Protein AF-I3SVR2-F1 (afdb_monomer_lite)

InterPro domains:
  IPR003473 Quinolinate synthetase A [PF02445] (28-189)
  IPR003473 Quinolinate synthetase A [PTHR30573] (1-198)
  IPR036094 Quinolinate synthetase A superfamily [G3DSA:3.40.50.10800] (33-126)
  IPR036094 Quinolinate synthetase A superfamily [G3DSA:3.40.50.10800] (152-195)
  IPR036094 Quinolinate synthetase A superfamily [SSF142754] (19-189)

Foldseek 3Di:
DLQVVCVVCVVVVNNVDDRDDPDPDDDAFQFQVQLPDVVVVVLLLVQLVDQEEEEEEPNHDPVSQVVSCVSHNYDYDYLLCSLVVLVVVLLPDPPYAYEYDDQQQLLVLSLVVLVVQLVDAQVVVCVLPVSDGSVSSVVRSVRRHYHHRTAGPVQAVCDPVVLVCCVVPPVQAQAEDRSRHHPSSSVSQVVCVVVVRYDYSSDCPVVDDD

Secondary structure (DSSP, 8-state):
-HHHHHHHHHHTT-TTS----S-SS----HHHHHHTSHHHHHHHHHHTTSSEEEEEESSS-HHHHHHHHHHS-EEEE-TTTHHHHHHHHHHHSTT-EEEEES-HHHHHHHHHHHHHHTTS-HHHHHHH-TT--HHHHHHHGGGEEE-SS---HHHHTS-HHHHHHHHHH-TTS-B---TTS-HHHHHHHHHHHHTTSB--TTSGGGS---

Structure (mmCIF, N/CA/C/O backbone):
data_AF-I3SVR2-F1
#
_entry.id   AF-I3SVR2-F1
#
loop_
_atom_site.group_PDB
_atom_site.id
_atom_site.type_symbol
_atom_site.label_atom_id
_atom_site.label_alt_id
_atom_site.label_comp_id
_atom_site.label_asym_id
_atom_site.label_entity_id
_atom_site.label_seq_id
_atom_site.pdbx_PDB_ins_code
_atom_site.Cartn_x
_atom_site.Cartn_y
_atom_site.Cartn_z
_atom_site.occupancy
_atom_site.B_iso_or_equiv
_atom_site.auth_seq_id
_atom_site.auth_comp_id
_atom_site.auth_asym_id
_atom_site.auth_atom_id
_atom_site.pdbx_PDB_model_num
ATOM 1 N N . MET A 1 1 ? 4.375 -3.034 -15.411 1.00 85.50 1 MET A N 1
ATOM 2 C CA . MET A 1 1 ? 2.967 -3.256 -15.836 1.00 85.50 1 MET A CA 1
ATOM 3 C C . MET A 1 1 ? 2.829 -4.292 -16.944 1.00 85.50 1 MET A C 1
ATOM 5 O O . MET A 1 1 ? 2.231 -5.325 -16.677 1.00 85.50 1 MET A O 1
ATOM 9 N N . SER A 1 2 ? 3.386 -4.074 -18.143 1.00 89.06 2 SER A N 1
ATOM 10 C CA . SER A 1 2 ? 3.350 -5.071 -19.236 1.00 89.06 2 SER A CA 1
ATOM 11 C C . SER A 1 2 ? 3.949 -6.421 -18.830 1.00 89.06 2 SER A C 1
ATOM 13 O O . SER A 1 2 ? 3.414 -7.461 -19.188 1.00 89.06 2 SER A O 1
ATOM 15 N N . GLU A 1 3 ? 4.996 -6.405 -18.006 1.00 87.75 3 GLU A N 1
ATOM 16 C CA . GLU A 1 3 ? 5.584 -7.608 -17.404 1.00 87.75 3 GLU A CA 1
ATOM 17 C C . GLU A 1 3 ? 4.593 -8.371 -16.518 1.00 87.75 3 GLU A C 1
ATOM 19 O O . GLU A 1 3 ? 4.438 -9.572 -16.702 1.00 87.75 3 GLU A O 1
ATOM 24 N N . ASN A 1 4 ? 3.853 -7.685 -15.631 1.00 87.50 4 ASN A N 1
ATOM 25 C CA . ASN A 1 4 ? 2.810 -8.329 -14.819 1.00 87.50 4 ASN A CA 1
ATOM 26 C C . ASN A 1 4 ? 1.746 -8.986 -15.721 1.00 87.50 4 ASN A C 1
ATOM 28 O O . ASN A 1 4 ? 1.345 -10.115 -15.468 1.00 87.50 4 ASN A O 1
ATOM 32 N N . VAL A 1 5 ? 1.312 -8.302 -16.789 1.00 91.44 5 VAL A N 1
ATOM 33 C CA . VAL A 1 5 ? 0.334 -8.853 -17.747 1.00 91.44 5 VAL A CA 1
ATOM 34 C C . VAL A 1 5 ? 0.887 -10.100 -18.433 1.00 91.44 5 VAL A C 1
ATOM 36 O O . VAL A 1 5 ? 0.196 -11.113 -18.498 1.00 91.44 5 VAL A O 1
ATOM 39 N N . ARG A 1 6 ? 2.138 -10.043 -18.907 1.00 93.69 6 ARG A N 1
ATOM 40 C CA . ARG A 1 6 ? 2.807 -11.181 -19.544 1.00 93.69 6 ARG A CA 1
ATOM 41 C C . ARG A 1 6 ? 2.874 -12.386 -18.604 1.00 93.69 6 ARG A C 1
ATOM 43 O O . ARG A 1 6 ? 2.431 -13.459 -18.994 1.00 93.69 6 ARG A O 1
ATOM 50 N N . ALA A 1 7 ? 3.319 -12.190 -17.362 1.00 90.50 7 ALA A N 1
ATOM 51 C CA . ALA A 1 7 ? 3.431 -13.262 -16.373 1.00 90.50 7 ALA A CA 1
ATOM 52 C C . ALA A 1 7 ? 2.083 -13.937 -16.059 1.00 90.50 7 ALA A C 1
ATOM 54 O O . ALA A 1 7 ? 2.011 -15.161 -15.992 1.00 90.50 7 ALA A O 1
ATOM 55 N N . ILE A 1 8 ? 1.005 -13.156 -15.916 1.00 91.50 8 ILE A N 1
ATOM 56 C CA . ILE A 1 8 ? -0.340 -13.699 -15.660 1.00 91.50 8 ILE A CA 1
ATOM 57 C C . ILE A 1 8 ? -0.863 -14.495 -16.859 1.00 91.50 8 ILE A C 1
ATOM 59 O O . ILE A 1 8 ? -1.429 -15.573 -16.680 1.00 91.50 8 ILE A O 1
ATOM 63 N N . LEU A 1 9 ? -0.671 -13.992 -18.081 1.00 94.75 9 LEU A N 1
ATOM 64 C CA . LEU A 1 9 ? -1.092 -14.703 -19.289 1.00 94.75 9 LEU A CA 1
ATOM 65 C C . LEU A 1 9 ? -0.315 -16.010 -19.479 1.00 94.75 9 LEU A C 1
ATOM 67 O O . LEU A 1 9 ? -0.924 -17.018 -19.830 1.00 94.75 9 LEU A O 1
ATOM 71 N N . ASP A 1 10 ? 0.989 -16.016 -19.197 1.00 93.75 10 ASP A N 1
ATOM 72 C CA . ASP A 1 10 ? 1.822 -17.223 -19.282 1.00 93.75 10 ASP A CA 1
ATOM 73 C C . ASP A 1 10 ? 1.373 -18.278 -18.268 1.00 93.75 10 ASP A C 1
ATOM 75 O O . ASP A 1 10 ? 1.171 -19.439 -18.626 1.00 93.75 10 ASP A O 1
ATOM 79 N N . GLN A 1 11 ? 1.122 -17.869 -17.019 1.00 92.31 11 GLN A N 1
ATOM 80 C CA . GLN A 1 11 ? 0.591 -18.755 -15.980 1.00 92.31 11 GLN A CA 1
ATOM 81 C C . GLN A 1 11 ? -0.776 -19.344 -16.363 1.00 92.31 11 GLN A C 1
ATOM 83 O O . GLN A 1 11 ? -1.061 -20.501 -16.056 1.00 92.31 11 GLN A O 1
ATOM 88 N N . ALA A 1 12 ? -1.618 -18.562 -17.040 1.00 95.62 12 ALA A N 1
ATOM 89 C CA . ALA A 1 12 ? -2.924 -18.997 -17.526 1.00 95.62 12 ALA A CA 1
ATOM 90 C C . ALA A 1 12 ? -2.859 -19.812 -18.837 1.00 95.62 12 ALA A C 1
ATOM 92 O O . ALA A 1 12 ? -3.895 -20.271 -19.317 1.00 95.62 12 ALA A O 1
ATOM 93 N N . GLY A 1 13 ? -1.667 -20.018 -19.409 1.00 96.75 13 GLY A N 1
ATOM 94 C CA . GLY A 1 13 ? -1.451 -20.807 -20.623 1.00 96.75 13 GLY A CA 1
ATOM 95 C C . GLY A 1 13 ? -1.640 -20.049 -21.942 1.00 96.75 13 GLY A C 1
ATOM 96 O O . GLY A 1 13 ? -1.522 -20.665 -22.997 1.00 96.75 13 GLY A O 1
ATOM 97 N N . PHE A 1 14 ? -1.872 -18.734 -21.906 1.00 96.62 14 PHE A N 1
ATOM 98 C CA . PHE A 1 14 ? -2.095 -17.866 -23.073 1.00 96.62 14 PHE A CA 1
ATOM 99 C C . PHE A 1 14 ? -0.784 -17.271 -23.610 1.00 96.62 14 PHE A C 1
ATOM 101 O O . PHE A 1 14 ? -0.615 -16.050 -23.740 1.00 96.62 14 PHE A O 1
ATOM 108 N N . ASN A 1 15 ? 0.181 -18.141 -23.898 1.00 94.25 15 ASN A N 1
ATOM 109 C CA . ASN A 1 15 ? 1.524 -17.748 -24.336 1.00 94.25 15 ASN A CA 1
ATOM 110 C C . ASN A 1 15 ? 1.517 -17.074 -25.726 1.00 94.25 15 ASN A C 1
ATOM 112 O O . ASN A 1 15 ? 2.407 -16.294 -26.054 1.00 94.25 15 ASN A O 1
ATOM 116 N N . GLU A 1 16 ? 0.499 -17.349 -26.540 1.00 95.75 16 GLU A N 1
ATOM 117 C CA . GLU A 1 16 ? 0.307 -16.833 -27.897 1.00 95.75 16 GLU A CA 1
ATOM 118 C C . GLU A 1 16 ? -0.253 -15.406 -27.958 1.00 95.75 16 GLU A C 1
ATOM 120 O O . GLU A 1 16 ? -0.133 -14.735 -28.986 1.00 95.75 16 GLU A O 1
ATOM 125 N N . VAL A 1 17 ? -0.867 -14.921 -26.875 1.00 96.19 17 VAL A N 1
ATOM 126 C CA . VAL A 1 17 ? -1.468 -13.583 -26.836 1.00 96.19 17 VAL A CA 1
ATOM 127 C C . VAL A 1 17 ? -0.361 -12.535 -26.789 1.00 96.19 17 VAL A C 1
ATOM 129 O O . VAL A 1 17 ? 0.420 -12.504 -25.846 1.00 96.19 17 VAL A O 1
ATOM 132 N N . GLY A 1 18 ? -0.286 -11.644 -27.778 1.00 93.50 18 GLY A N 1
ATOM 133 C CA . GLY A 1 18 ? 0.719 -10.578 -27.801 1.00 93.50 18 GLY A CA 1
ATOM 134 C C . GLY A 1 18 ? 0.527 -9.555 -26.673 1.00 93.50 18 GLY A C 1
ATOM 135 O O . GLY A 1 18 ? -0.567 -9.026 -26.487 1.00 93.50 18 GLY A O 1
ATOM 136 N N . VAL A 1 19 ? 1.605 -9.231 -25.950 1.00 93.06 19 VAL A N 1
ATOM 137 C CA . VAL A 1 19 ? 1.641 -8.128 -24.974 1.00 93.06 19 VAL A CA 1
ATOM 138 C C . VAL A 1 19 ? 2.509 -7.013 -25.537 1.00 93.06 19 VAL A C 1
ATOM 140 O O . VAL A 1 19 ? 3.713 -7.183 -25.723 1.00 93.06 19 VAL A O 1
ATOM 143 N N . TYR A 1 20 ? 1.893 -5.864 -25.798 1.00 89.44 20 TYR A N 1
ATOM 144 C CA . TYR A 1 20 ? 2.545 -4.737 -26.454 1.00 89.44 20 TYR A CA 1
ATOM 145 C C . TYR A 1 20 ? 2.936 -3.659 -25.443 1.00 89.44 20 TYR A C 1
ATOM 147 O O . TYR A 1 20 ? 2.202 -3.359 -24.499 1.00 89.44 20 TYR A O 1
ATOM 155 N N . ARG A 1 21 ? 4.112 -3.066 -25.650 1.00 88.19 21 ARG A N 1
ATOM 156 C CA . ARG A 1 21 ? 4.567 -1.864 -24.944 1.00 88.19 21 ARG A CA 1
ATOM 157 C C . ARG A 1 21 ? 4.282 -0.645 -25.821 1.00 88.19 21 ARG A C 1
ATOM 159 O O . ARG A 1 21 ? 4.291 -0.751 -27.042 1.00 88.19 21 ARG A O 1
ATOM 166 N N . MET A 1 22 ? 4.028 0.503 -25.194 1.00 87.56 22 MET A N 1
ATOM 167 C CA . MET A 1 22 ? 3.751 1.753 -25.916 1.00 87.56 22 MET A CA 1
ATOM 168 C C . MET A 1 22 ? 4.988 2.295 -26.648 1.00 87.56 22 MET A C 1
ATOM 170 O O . MET A 1 22 ? 4.854 2.895 -27.709 1.00 87.56 22 MET A O 1
ATOM 174 N N . SER A 1 23 ? 6.180 2.082 -26.085 1.00 88.06 23 SER A N 1
ATOM 175 C CA . SER A 1 23 ? 7.464 2.411 -26.704 1.00 88.06 23 SER A CA 1
ATOM 176 C C . SER A 1 23 ? 8.442 1.250 -26.526 1.00 88.06 23 SER A C 1
ATOM 178 O O . SER A 1 23 ? 8.298 0.442 -25.603 1.00 88.06 23 SER A O 1
ATOM 180 N N . ASN A 1 24 ? 9.432 1.192 -27.417 1.00 82.50 24 ASN A N 1
ATOM 181 C CA . ASN A 1 24 ? 10.610 0.340 -27.267 1.00 82.50 24 ASN A CA 1
ATOM 182 C C . ASN A 1 24 ? 11.629 0.943 -26.287 1.00 82.50 24 ASN A C 1
ATOM 184 O O . ASN A 1 24 ? 12.482 0.215 -25.784 1.00 82.50 24 ASN A O 1
ATOM 188 N N . ASP A 1 25 ? 11.534 2.247 -26.012 1.00 88.25 25 ASP A N 1
ATOM 189 C CA . ASP A 1 25 ? 12.359 2.916 -25.011 1.00 88.25 25 ASP A CA 1
ATOM 190 C C . ASP A 1 25 ? 11.993 2.457 -23.595 1.00 88.25 25 ASP A C 1
ATOM 192 O O . ASP A 1 25 ? 10.8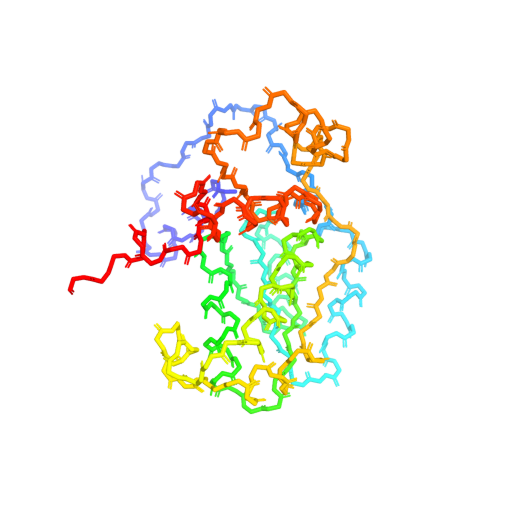63 2.037 -23.318 1.00 88.25 25 ASP A O 1
ATOM 196 N N . LEU A 1 26 ? 12.950 2.572 -22.673 1.00 80.06 26 LEU A N 1
ATOM 197 C CA . LEU A 1 26 ? 12.713 2.277 -21.265 1.00 80.06 26 LEU A CA 1
ATOM 198 C C . LEU A 1 26 ? 11.731 3.298 -20.671 1.00 80.06 26 LEU A C 1
ATOM 200 O O . LEU A 1 26 ? 12.046 4.478 -20.540 1.00 80.06 26 LEU A O 1
ATOM 204 N N . ILE A 1 27 ? 10.551 2.822 -20.269 1.00 82.81 27 ILE A N 1
ATOM 205 C CA . ILE A 1 27 ? 9.564 3.596 -19.509 1.00 82.81 27 ILE A CA 1
ATOM 206 C C . ILE A 1 27 ? 9.632 3.124 -18.053 1.00 82.81 27 ILE A C 1
ATOM 208 O O . ILE A 1 27 ? 9.103 2.063 -17.716 1.00 82.81 27 ILE A O 1
ATOM 212 N N . GLY A 1 28 ? 10.331 3.894 -17.218 1.00 82.56 28 GLY A N 1
ATOM 213 C CA . GLY A 1 28 ? 10.530 3.608 -15.795 1.00 82.56 28 GLY A CA 1
ATOM 214 C C . GLY A 1 28 ? 9.423 4.155 -14.889 1.00 82.56 28 GLY A C 1
ATOM 215 O O . GLY A 1 28 ? 8.517 4.867 -15.326 1.00 82.56 28 GLY A O 1
ATOM 216 N N . CYS A 1 29 ? 9.510 3.824 -13.602 1.00 89.81 29 CYS A N 1
ATOM 217 C CA . CYS A 1 29 ? 8.626 4.330 -12.557 1.00 89.81 29 CYS A CA 1
ATOM 218 C C . CYS A 1 29 ? 9.445 4.564 -11.285 1.00 89.81 29 CYS A C 1
ATOM 220 O O . CYS A 1 29 ? 10.022 3.613 -10.766 1.00 89.81 29 CYS A O 1
ATOM 222 N N . SER A 1 30 ? 9.433 5.790 -10.748 1.00 92.62 30 SER A N 1
ATOM 223 C CA . SER A 1 30 ? 10.217 6.143 -9.551 1.00 92.62 30 SER A CA 1
ATOM 224 C C . SER A 1 30 ? 9.895 5.267 -8.336 1.00 92.62 30 SER A C 1
ATOM 226 O O . SER A 1 30 ? 10.765 4.992 -7.518 1.00 92.62 30 SER A O 1
ATOM 228 N N . LEU A 1 31 ? 8.653 4.786 -8.234 1.00 93.38 31 LEU A N 1
ATOM 229 C CA . LEU A 1 31 ? 8.233 3.847 -7.194 1.00 93.38 31 LEU A CA 1
ATOM 230 C C . LEU A 1 31 ? 8.842 2.454 -7.381 1.00 93.38 31 LEU A C 1
ATOM 232 O O . LEU A 1 31 ? 9.236 1.822 -6.403 1.00 93.38 31 LEU A O 1
ATOM 236 N N . ALA A 1 32 ? 8.941 1.980 -8.625 1.00 92.88 32 ALA A N 1
ATOM 237 C CA . ALA A 1 32 ? 9.578 0.701 -8.912 1.00 92.88 32 ALA A CA 1
ATOM 238 C C . ALA A 1 32 ? 11.078 0.757 -8.594 1.00 92.88 32 ALA A C 1
ATOM 240 O O . ALA A 1 32 ? 11.605 -0.197 -8.028 1.00 92.88 32 ALA A O 1
ATOM 241 N N . ASP A 1 33 ? 11.722 1.892 -8.879 1.00 93.38 33 ASP A N 1
ATOM 242 C CA . ASP A 1 33 ? 13.122 2.134 -8.527 1.00 93.38 33 ASP A CA 1
ATOM 243 C C . ASP A 1 33 ? 13.312 2.183 -7.002 1.00 93.38 33 ASP A C 1
ATOM 245 O O . ASP A 1 33 ? 14.213 1.535 -6.475 1.00 93.38 33 ASP A O 1
ATOM 249 N N . ALA A 1 34 ? 12.421 2.869 -6.272 1.00 94.50 34 ALA A N 1
ATOM 250 C CA . ALA A 1 34 ? 12.448 2.918 -4.808 1.00 94.50 34 ALA A CA 1
ATOM 251 C C . ALA A 1 34 ? 12.328 1.519 -4.177 1.00 94.50 34 ALA A C 1
ATOM 253 O O . ALA A 1 34 ? 13.060 1.191 -3.245 1.00 94.50 34 ALA A O 1
ATOM 254 N N . ALA A 1 35 ? 11.466 0.658 -4.722 1.00 95.25 35 ALA A N 1
ATOM 255 C CA . ALA A 1 35 ? 11.288 -0.711 -4.239 1.00 95.25 35 ALA A CA 1
ATOM 256 C C . ALA A 1 35 ? 12.469 -1.650 -4.566 1.00 95.25 35 ALA A C 1
ATOM 258 O O . ALA A 1 35 ? 12.562 -2.743 -4.010 1.00 95.25 35 ALA A O 1
ATOM 259 N N . ALA A 1 36 ? 13.363 -1.253 -5.475 1.00 93.94 36 ALA A N 1
ATOM 260 C CA . ALA A 1 36 ? 14.574 -1.998 -5.817 1.00 93.94 36 ALA A CA 1
ATOM 261 C C . ALA A 1 36 ? 15.792 -1.589 -4.965 1.00 93.94 36 ALA A C 1
ATOM 263 O O . ALA A 1 36 ? 16.886 -2.124 -5.146 1.00 93.94 36 ALA A O 1
ATOM 264 N N . THR A 1 37 ? 15.627 -0.636 -4.044 1.00 95.44 37 THR A N 1
ATOM 265 C CA . THR A 1 37 ? 16.717 -0.161 -3.187 1.00 95.44 37 THR A CA 1
ATOM 266 C C . THR A 1 37 ? 17.032 -1.139 -2.046 1.00 95.44 37 THR A C 1
ATOM 268 O O . THR A 1 37 ? 16.139 -1.839 -1.560 1.00 95.44 37 THR A O 1
ATOM 271 N N . PRO A 1 38 ? 18.281 -1.158 -1.539 1.00 95.12 38 PRO A N 1
ATOM 272 C CA . PRO A 1 38 ? 18.629 -1.932 -0.346 1.00 95.12 38 PRO A CA 1
ATOM 273 C C . PRO A 1 38 ? 17.803 -1.553 0.891 1.00 95.12 38 PRO A C 1
ATOM 275 O O . PRO A 1 38 ? 17.439 -2.429 1.668 1.00 95.12 38 PRO A O 1
ATOM 278 N N . THR A 1 39 ? 17.437 -0.276 1.044 1.00 96.31 39 THR A N 1
ATOM 279 C CA . THR A 1 39 ? 16.617 0.192 2.173 1.00 96.31 39 THR A CA 1
ATOM 280 C C . THR A 1 39 ? 15.212 -0.407 2.152 1.00 96.31 39 THR A C 1
ATOM 282 O O . THR A 1 39 ? 14.649 -0.693 3.209 1.00 96.31 39 THR A O 1
ATOM 285 N N . TYR A 1 40 ? 14.650 -0.671 0.966 1.00 96.75 40 TYR A N 1
ATOM 286 C CA . TYR A 1 40 ? 13.389 -1.403 0.847 1.00 96.75 40 TYR A CA 1
ATOM 287 C C . TYR A 1 40 ? 13.525 -2.859 1.308 1.00 96.75 40 TYR A C 1
ATOM 289 O O . TYR A 1 40 ? 12.630 -3.387 1.965 1.00 96.75 40 TYR A O 1
ATOM 297 N N . MET A 1 41 ? 14.658 -3.504 1.023 1.00 94.56 41 MET A N 1
ATOM 298 C CA . MET A 1 41 ? 14.915 -4.872 1.483 1.00 94.56 41 MET A CA 1
ATOM 299 C C . MET A 1 41 ? 15.102 -4.929 3.002 1.00 94.56 41 MET A C 1
ATOM 301 O O . MET A 1 41 ? 14.473 -5.758 3.652 1.00 94.56 41 MET A O 1
ATOM 305 N N . GLU A 1 42 ? 15.855 -3.996 3.591 1.00 95.94 42 GLU A N 1
ATOM 306 C CA . GLU A 1 42 ? 15.989 -3.862 5.052 1.00 95.94 42 GLU A CA 1
ATOM 307 C C . GLU A 1 42 ? 14.628 -3.638 5.738 1.00 95.94 42 GLU A C 1
ATOM 309 O O . GLU A 1 42 ? 14.348 -4.200 6.801 1.00 95.94 42 GLU A O 1
ATOM 314 N N . TYR A 1 43 ? 13.744 -2.859 5.108 1.00 97.44 43 TYR A N 1
ATOM 315 C CA . TYR A 1 43 ? 12.366 -2.672 5.561 1.00 97.44 43 TYR A CA 1
ATOM 316 C C . TYR A 1 43 ? 11.587 -4.002 5.603 1.00 97.44 43 TYR A C 1
ATOM 318 O O . TYR A 1 43 ? 10.929 -4.298 6.604 1.00 97.44 43 TYR A O 1
ATOM 326 N N . LEU A 1 44 ? 11.707 -4.847 4.572 1.00 97.00 44 LEU A N 1
ATOM 327 C CA . LEU A 1 44 ? 11.072 -6.172 4.531 1.00 97.00 44 LEU A CA 1
ATOM 328 C C . LEU A 1 44 ? 11.719 -7.187 5.487 1.00 97.00 44 LEU A C 1
ATOM 330 O O . LEU A 1 44 ? 11.023 -8.025 6.062 1.00 97.00 44 LEU A O 1
ATOM 334 N N . GLU A 1 45 ? 13.025 -7.102 5.727 1.00 96.12 45 GLU A N 1
ATOM 335 C CA . GLU A 1 45 ? 13.701 -7.902 6.756 1.00 96.12 45 GLU A CA 1
ATOM 336 C C . GLU A 1 45 ? 13.221 -7.555 8.173 1.00 96.12 45 GLU A C 1
ATOM 338 O O . GLU A 1 45 ? 13.198 -8.411 9.060 1.00 96.12 45 GLU A O 1
ATOM 343 N N . GLY A 1 46 ? 12.814 -6.306 8.414 1.00 94.12 46 GLY A N 1
ATOM 344 C CA . GLY A 1 46 ? 12.123 -5.924 9.644 1.00 94.12 46 GLY A CA 1
ATOM 345 C C . GLY A 1 46 ? 10.775 -6.637 9.781 1.00 94.12 46 GLY A C 1
ATOM 346 O O . GLY A 1 46 ? 10.446 -7.150 10.854 1.00 94.12 46 GLY A O 1
ATOM 347 N N . ALA A 1 47 ? 10.033 -6.727 8.677 1.00 94.38 47 ALA A N 1
ATOM 348 C CA . ALA A 1 47 ? 8.721 -7.357 8.616 1.00 94.38 47 ALA A CA 1
ATOM 349 C C . ALA A 1 47 ? 8.757 -8.873 8.878 1.00 94.38 47 ALA A C 1
ATOM 351 O O . ALA A 1 47 ? 7.869 -9.390 9.561 1.00 94.38 47 ALA A O 1
ATOM 352 N N . SER A 1 48 ? 9.789 -9.587 8.415 1.00 93.50 48 SER A N 1
ATOM 353 C CA . SER A 1 48 ? 9.909 -11.051 8.565 1.00 93.50 48 SER A CA 1
ATOM 354 C C . SER A 1 48 ? 10.073 -11.539 10.012 1.00 93.50 48 SER A C 1
ATOM 356 O O . SER A 1 48 ? 9.963 -12.732 10.289 1.00 93.50 48 SER A O 1
ATOM 358 N N . ARG A 1 49 ? 10.291 -10.626 10.966 1.00 92.88 49 ARG A N 1
ATOM 359 C CA . ARG A 1 49 ? 10.476 -10.935 12.397 1.00 92.88 49 ARG A CA 1
ATOM 360 C C . ARG A 1 49 ? 9.172 -11.201 13.152 1.00 92.88 49 ARG A C 1
ATOM 362 O O . ARG A 1 49 ? 9.206 -11.479 14.348 1.00 92.88 49 ARG A O 1
ATOM 369 N N . SER A 1 50 ? 8.028 -11.075 12.487 1.00 94.06 50 SER A N 1
ATOM 370 C CA . SER A 1 50 ? 6.702 -11.282 13.071 1.00 94.06 50 SER A CA 1
ATOM 371 C C . SER A 1 50 ? 5.748 -11.887 12.043 1.00 94.06 50 SER A C 1
ATOM 373 O O . SER A 1 50 ? 6.093 -12.011 10.868 1.00 94.06 50 SER A O 1
ATOM 375 N N . THR A 1 51 ? 4.543 -12.266 12.474 1.00 96.56 51 THR A N 1
ATOM 376 C CA . THR A 1 51 ? 3.468 -12.650 11.552 1.00 96.56 51 THR A CA 1
ATOM 377 C C . THR A 1 51 ? 3.094 -11.436 10.710 1.00 96.56 51 THR A C 1
ATOM 379 O O . THR A 1 51 ? 2.365 -10.560 11.175 1.00 96.56 51 THR A O 1
ATOM 382 N N . SER A 1 52 ? 3.616 -11.377 9.487 1.00 98.06 52 SER A N 1
ATOM 383 C CA . SER A 1 52 ? 3.499 -10.212 8.616 1.00 98.06 52 SER A CA 1
ATOM 384 C C . SER A 1 52 ? 2.962 -10.562 7.236 1.00 98.06 52 SER A C 1
ATOM 386 O O . SER A 1 52 ? 3.206 -11.646 6.708 1.00 98.06 52 SER A O 1
ATOM 388 N N . LEU A 1 53 ? 2.282 -9.593 6.634 1.00 98.44 53 LEU A N 1
ATOM 389 C CA . LEU A 1 53 ? 1.916 -9.565 5.228 1.00 98.44 53 LEU A CA 1
ATOM 390 C C . LEU A 1 53 ? 2.512 -8.306 4.607 1.00 98.44 53 LEU A C 1
ATOM 392 O O . LEU A 1 53 ? 2.264 -7.193 5.074 1.00 98.44 53 LEU A O 1
ATOM 396 N N . HIS A 1 54 ? 3.250 -8.478 3.521 1.00 98.50 54 HIS A N 1
ATOM 397 C CA . HIS A 1 54 ? 3.686 -7.372 2.690 1.00 98.50 54 HIS A CA 1
ATOM 398 C C . HIS A 1 54 ? 2.621 -7.087 1.622 1.00 98.50 54 HIS A C 1
ATOM 400 O O . HIS A 1 54 ? 2.277 -7.945 0.806 1.00 98.50 54 HIS A O 1
ATOM 406 N N . VAL A 1 55 ? 2.076 -5.873 1.631 1.00 98.31 55 VAL A N 1
ATOM 407 C CA . VAL A 1 55 ? 1.111 -5.396 0.636 1.00 98.31 55 VAL A CA 1
ATOM 408 C C . VAL A 1 55 ? 1.837 -4.426 -0.284 1.00 98.31 55 VAL A C 1
ATOM 410 O O . VAL A 1 55 ? 2.115 -3.288 0.084 1.00 98.31 55 VAL A O 1
ATOM 413 N N . THR A 1 56 ? 2.160 -4.875 -1.492 1.00 97.62 56 THR A N 1
ATOM 414 C CA . THR A 1 56 ? 2.963 -4.095 -2.437 1.00 97.62 56 THR A CA 1
ATOM 415 C C . THR A 1 56 ? 2.104 -3.466 -3.519 1.00 97.62 56 THR A C 1
ATOM 417 O O . THR A 1 56 ? 1.194 -4.095 -4.062 1.00 97.62 56 THR A O 1
ATOM 420 N N . TYR A 1 57 ? 2.368 -2.213 -3.863 1.00 95.94 57 TYR A N 1
ATOM 421 C CA . TYR A 1 57 ? 1.687 -1.548 -4.960 1.00 95.94 57 TYR A CA 1
ATOM 422 C C . TYR A 1 57 ? 2.147 -2.115 -6.311 1.00 95.94 57 TYR A C 1
ATOM 424 O O . TYR A 1 57 ? 3.309 -2.475 -6.504 1.00 95.94 57 TYR A O 1
ATOM 432 N N . ILE A 1 58 ? 1.234 -2.187 -7.280 1.00 93.69 58 ILE A N 1
ATOM 433 C CA . ILE A 1 58 ? 1.472 -2.786 -8.600 1.00 93.69 58 ILE A CA 1
ATOM 434 C C . ILE A 1 58 ? 2.623 -2.129 -9.377 1.00 93.69 58 ILE A C 1
ATOM 436 O O . ILE A 1 58 ? 3.262 -2.801 -10.198 1.00 93.69 58 ILE A O 1
ATOM 440 N N . ASN A 1 59 ? 2.907 -0.855 -9.080 1.00 91.62 59 ASN A N 1
ATOM 441 C CA . ASN A 1 59 ? 3.996 -0.043 -9.628 1.00 91.62 59 ASN A CA 1
ATOM 442 C C . ASN A 1 59 ? 5.365 -0.438 -9.039 1.00 91.62 59 ASN A C 1
ATOM 444 O O . ASN A 1 59 ? 6.108 0.385 -8.519 1.00 91.62 59 ASN A O 1
ATOM 448 N N . THR A 1 60 ? 5.677 -1.725 -9.140 1.00 92.31 60 THR A N 1
ATOM 449 C CA . THR A 1 60 ? 6.921 -2.391 -8.739 1.00 92.31 60 THR A CA 1
ATOM 450 C C . THR A 1 60 ? 7.293 -3.422 -9.804 1.00 92.31 60 THR A C 1
ATOM 452 O O . THR A 1 60 ? 6.422 -3.894 -10.551 1.00 92.31 60 THR A O 1
ATOM 455 N N . THR A 1 61 ? 8.571 -3.786 -9.907 1.00 92.38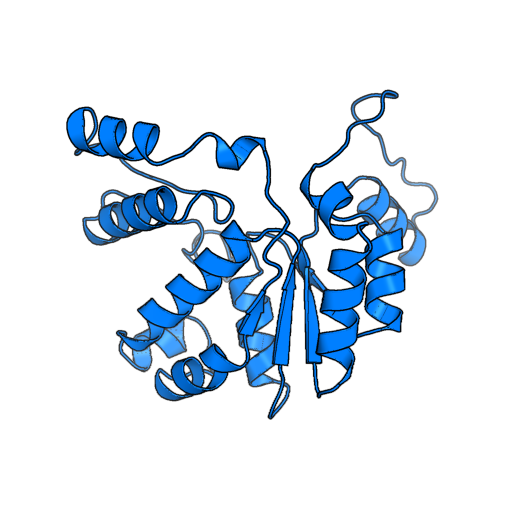 61 THR A N 1
ATOM 456 C CA . THR A 1 61 ? 9.028 -4.818 -10.857 1.00 92.38 61 THR A CA 1
ATOM 457 C C . THR A 1 61 ? 8.530 -6.207 -10.436 1.00 92.38 61 THR A C 1
ATOM 459 O O . THR A 1 61 ? 8.115 -6.409 -9.293 1.00 92.38 61 THR A O 1
ATOM 462 N N . LEU A 1 62 ? 8.515 -7.179 -11.355 1.00 91.50 62 LEU A N 1
ATOM 463 C CA . LEU A 1 62 ? 8.230 -8.576 -10.985 1.00 91.50 62 LEU A CA 1
ATOM 464 C C . LEU A 1 62 ? 9.336 -9.168 -10.109 1.00 91.50 62 LEU A C 1
ATOM 466 O O . LEU A 1 62 ? 9.042 -9.908 -9.177 1.00 91.50 62 LEU A O 1
ATOM 470 N N . GLU A 1 63 ? 10.584 -8.807 -10.392 1.00 93.25 63 GLU A N 1
ATOM 471 C CA . GLU A 1 63 ? 11.756 -9.243 -9.637 1.00 93.25 63 GLU A CA 1
ATOM 472 C C . GLU A 1 63 ? 11.660 -8.827 -8.163 1.00 93.25 63 GLU A C 1
ATOM 474 O O . GLU A 1 63 ? 11.734 -9.676 -7.278 1.00 93.25 63 GLU A O 1
ATOM 479 N N . THR A 1 64 ? 11.370 -7.551 -7.886 1.00 93.81 64 THR A N 1
ATOM 480 C CA . THR A 1 64 ? 11.168 -7.066 -6.515 1.00 93.81 64 THR A CA 1
ATOM 481 C C . THR A 1 64 ? 10.029 -7.805 -5.818 1.00 93.81 64 THR A C 1
ATOM 483 O O . THR A 1 64 ? 10.152 -8.132 -4.642 1.00 93.81 64 THR A O 1
ATOM 486 N N . LYS A 1 65 ? 8.925 -8.101 -6.519 1.00 95.12 65 LYS A N 1
ATOM 487 C CA . LYS A 1 65 ? 7.811 -8.870 -5.937 1.00 95.12 65 LYS A CA 1
ATOM 488 C C . LYS A 1 65 ? 8.223 -10.295 -5.576 1.00 95.12 65 LYS A C 1
ATOM 490 O O . LYS A 1 65 ? 7.807 -10.780 -4.530 1.00 95.12 65 LYS A O 1
ATOM 495 N N . ALA A 1 66 ? 9.011 -10.948 -6.429 1.00 94.88 66 ALA A N 1
ATOM 496 C CA . ALA A 1 66 ? 9.498 -12.300 -6.190 1.00 94.88 66 ALA A CA 1
ATOM 497 C C . ALA A 1 66 ? 10.423 -12.339 -4.968 1.00 94.88 66 ALA A C 1
ATOM 499 O O . ALA A 1 66 ? 10.139 -13.080 -4.031 1.00 94.88 66 ALA A O 1
ATOM 500 N N . TYR A 1 67 ? 11.438 -11.469 -4.918 1.00 95.44 67 TYR A N 1
ATOM 501 C CA . TYR A 1 67 ? 12.328 -11.374 -3.758 1.00 95.44 67 TYR A CA 1
ATOM 502 C C . TYR A 1 67 ? 11.577 -11.006 -2.480 1.00 95.44 67 TYR A C 1
ATOM 504 O O . TYR A 1 67 ? 11.781 -11.625 -1.442 1.00 95.44 67 TYR A O 1
ATOM 512 N N . ALA A 1 68 ? 10.654 -10.044 -2.547 1.00 96.50 68 ALA A N 1
ATOM 513 C CA . ALA A 1 68 ? 9.843 -9.686 -1.393 1.00 96.50 68 ALA A CA 1
ATOM 514 C C . ALA A 1 68 ? 9.027 -10.880 -0.877 1.00 96.50 68 ALA A C 1
ATOM 516 O O . ALA A 1 68 ? 8.955 -11.076 0.333 1.00 96.50 68 ALA A O 1
ATOM 517 N N . HIS A 1 69 ? 8.460 -11.693 -1.779 1.00 97.19 69 HIS A N 1
ATOM 518 C CA . HIS A 1 69 ? 7.685 -12.884 -1.424 1.00 97.19 69 HIS A CA 1
ATOM 519 C C . HIS A 1 69 ? 8.531 -13.971 -0.744 1.00 97.19 69 HIS A C 1
ATOM 521 O O . HIS A 1 69 ? 8.011 -14.691 0.105 1.00 97.19 69 HIS A O 1
ATOM 527 N N . GLU A 1 70 ? 9.822 -14.077 -1.076 1.00 96.56 70 GLU A N 1
ATOM 528 C CA . GLU A 1 70 ? 10.755 -14.980 -0.386 1.00 96.56 70 GLU A CA 1
ATOM 529 C C . GLU A 1 70 ? 11.030 -14.548 1.065 1.00 96.56 70 GLU A C 1
ATOM 531 O O . GLU A 1 70 ? 11.288 -15.399 1.915 1.00 96.56 70 GLU A O 1
ATOM 536 N N . ILE A 1 71 ? 10.949 -13.246 1.366 1.00 96.25 71 ILE A N 1
ATOM 537 C CA . ILE A 1 71 ? 11.213 -12.690 2.705 1.00 96.25 71 ILE A CA 1
ATOM 538 C C . ILE A 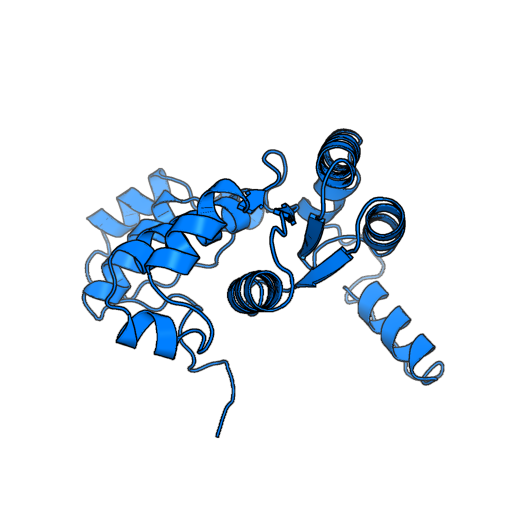1 71 ? 9.936 -12.673 3.560 1.00 96.25 71 ILE A C 1
ATOM 540 O O . ILE A 1 71 ? 9.952 -13.079 4.723 1.00 96.25 71 ILE A O 1
ATOM 544 N N . VAL A 1 72 ? 8.826 -12.186 2.997 1.00 97.19 72 VAL A N 1
ATOM 545 C CA . VAL A 1 72 ? 7.520 -12.049 3.659 1.00 97.19 72 VAL A CA 1
ATOM 546 C C . VAL A 1 72 ? 6.415 -12.387 2.661 1.00 97.19 72 VAL A C 1
ATOM 548 O O . VAL A 1 72 ? 6.462 -11.889 1.531 1.00 97.19 72 VAL A O 1
ATOM 551 N N . PRO A 1 73 ? 5.364 -13.138 3.054 1.00 97.81 73 PRO A N 1
ATOM 552 C CA . PRO A 1 73 ? 4.197 -13.343 2.205 1.00 97.81 73 PRO A CA 1
ATOM 553 C C . PRO A 1 73 ? 3.733 -12.023 1.586 1.00 97.81 73 PRO A C 1
ATOM 555 O O . PRO A 1 73 ? 3.431 -11.061 2.291 1.00 97.81 73 PRO A O 1
ATOM 558 N N . THR A 1 74 ? 3.749 -11.964 0.256 1.00 97.75 74 THR A N 1
ATOM 559 C CA . THR A 1 74 ? 3.543 -10.719 -0.493 1.00 97.75 74 THR A CA 1
ATOM 560 C C . THR A 1 74 ? 2.282 -10.802 -1.344 1.00 97.75 74 THR A C 1
ATOM 562 O O . THR A 1 74 ? 2.130 -11.733 -2.135 1.00 97.75 74 THR A O 1
ATOM 565 N N . ILE A 1 75 ? 1.410 -9.798 -1.222 1.00 97.31 75 ILE A N 1
ATOM 566 C CA . ILE A 1 75 ? 0.225 -9.590 -2.064 1.00 97.31 75 ILE A CA 1
ATOM 567 C C . ILE A 1 75 ? 0.369 -8.268 -2.817 1.00 97.31 75 ILE A C 1
ATOM 569 O O . ILE A 1 75 ? 0.756 -7.250 -2.249 1.00 97.31 75 ILE A O 1
ATOM 573 N N . THR A 1 76 ? 0.030 -8.275 -4.107 1.00 96.44 76 THR A N 1
ATOM 574 C CA . THR A 1 76 ? 0.010 -7.056 -4.928 1.00 96.44 76 THR A CA 1
ATOM 575 C C . THR A 1 76 ? -1.349 -6.362 -4.848 1.00 96.44 76 THR A C 1
ATOM 577 O O . THR A 1 76 ? -2.389 -7.006 -4.966 1.00 96.44 76 THR A O 1
ATOM 580 N N . CYS A 1 77 ? -1.341 -5.038 -4.718 1.00 95.88 77 CYS A N 1
ATOM 581 C CA . CYS A 1 77 ? -2.523 -4.183 -4.725 1.00 95.88 77 CYS A CA 1
ATOM 582 C C . CYS A 1 77 ? -2.398 -3.041 -5.748 1.00 95.88 77 CYS A C 1
ATOM 584 O O . CYS A 1 77 ? -1.354 -2.799 -6.351 1.00 95.88 77 CYS A O 1
ATOM 586 N N . THR A 1 78 ? -3.491 -2.317 -5.929 1.00 94.19 78 THR A N 1
ATOM 587 C CA . THR A 1 78 ? -3.611 -1.072 -6.688 1.00 94.19 78 THR A CA 1
ATOM 588 C C . THR A 1 78 ? -4.165 0.024 -5.775 1.00 94.19 78 THR A C 1
ATOM 590 O O . THR A 1 78 ? -4.727 -0.277 -4.720 1.00 94.19 78 THR A O 1
ATOM 593 N N . SER A 1 79 ? -4.110 1.291 -6.193 1.00 90.12 79 SER A N 1
ATOM 594 C CA . SER A 1 79 ? -4.719 2.385 -5.427 1.00 90.12 79 SER A CA 1
ATOM 595 C C . SER A 1 79 ? -6.229 2.204 -5.242 1.00 90.12 79 SER A C 1
ATOM 597 O O . SER A 1 79 ? -6.786 2.659 -4.248 1.00 90.12 79 SER A O 1
ATOM 599 N N . SER A 1 80 ? -6.898 1.485 -6.151 1.00 88.00 80 SER A N 1
ATOM 600 C CA . SER A 1 80 ? -8.322 1.175 -6.027 1.00 88.00 80 SER A CA 1
ATOM 601 C C . SER A 1 80 ? -8.653 0.105 -4.994 1.00 88.00 80 SER A C 1
ATOM 603 O O . SER A 1 80 ? -9.773 0.108 -4.520 1.00 88.00 80 SER A O 1
ATOM 605 N N . ASN A 1 81 ? -7.754 -0.812 -4.631 1.00 94.00 81 ASN A N 1
ATOM 606 C CA . ASN A 1 81 ? -8.105 -1.908 -3.714 1.00 94.00 81 ASN A CA 1
ATOM 607 C C . ASN A 1 81 ? -7.237 -1.995 -2.455 1.00 94.00 81 ASN A C 1
ATOM 609 O O . ASN A 1 81 ? -7.572 -2.785 -1.582 1.00 94.00 81 ASN A O 1
ATOM 613 N N . VAL A 1 82 ? -6.200 -1.162 -2.309 1.00 96.56 82 VAL A N 1
ATOM 614 C CA . VAL A 1 82 ? -5.282 -1.188 -1.155 1.00 96.56 82 VAL A CA 1
ATOM 615 C C . VAL A 1 82 ? -6.008 -1.178 0.195 1.00 96.56 82 VAL A C 1
ATOM 617 O O . VAL A 1 82 ? -5.695 -1.988 1.060 1.00 96.56 82 VAL A O 1
ATOM 620 N N . VAL A 1 83 ? -7.037 -0.339 0.357 1.00 95.69 83 VAL A N 1
ATOM 621 C CA . VAL A 1 83 ? -7.830 -0.266 1.597 1.00 95.69 83 VAL A CA 1
ATOM 622 C C . VAL A 1 83 ? -8.521 -1.596 1.899 1.00 95.69 83 VAL A C 1
ATOM 624 O O . VAL A 1 83 ? -8.385 -2.124 2.999 1.00 95.69 83 VAL A O 1
ATOM 627 N N . GLN A 1 84 ? -9.219 -2.159 0.911 1.00 95.94 84 GLN A N 1
ATOM 628 C CA . GLN A 1 84 ? -9.948 -3.419 1.068 1.00 95.94 84 GLN A CA 1
ATOM 629 C C . GLN A 1 84 ? -8.997 -4.602 1.272 1.00 95.94 84 GLN A C 1
ATOM 631 O O . GLN A 1 84 ? -9.256 -5.452 2.114 1.00 95.94 84 GLN A O 1
ATOM 636 N N . THR A 1 85 ? -7.858 -4.629 0.572 1.00 97.69 85 THR A N 1
ATOM 637 C CA . THR A 1 85 ? -6.815 -5.645 0.768 1.00 97.69 85 THR A CA 1
ATOM 638 C C . THR A 1 85 ? -6.298 -5.647 2.205 1.00 97.69 85 THR A C 1
ATOM 640 O O . THR A 1 85 ? -6.152 -6.714 2.794 1.00 97.69 85 THR A O 1
ATOM 643 N N . ILE A 1 86 ? -6.040 -4.470 2.781 1.00 98.12 86 ILE A N 1
ATOM 644 C CA . ILE A 1 86 ? -5.506 -4.356 4.141 1.00 98.12 86 ILE A CA 1
ATOM 645 C C . ILE A 1 86 ? -6.559 -4.744 5.185 1.00 98.12 86 ILE A C 1
ATOM 647 O O . ILE A 1 86 ? -6.249 -5.529 6.078 1.00 98.12 86 ILE A O 1
ATOM 651 N N . LEU A 1 87 ? -7.794 -4.243 5.065 1.00 97.69 87 LEU A N 1
ATOM 652 C CA . LEU A 1 87 ? -8.893 -4.616 5.966 1.00 97.69 87 LEU A CA 1
ATOM 653 C C . LEU A 1 87 ? -9.131 -6.132 5.935 1.00 97.69 87 LEU A C 1
ATOM 655 O O . LEU A 1 87 ? -9.040 -6.800 6.962 1.00 97.69 87 LEU A O 1
ATOM 659 N N . GLN A 1 88 ? -9.291 -6.705 4.742 1.00 98.06 88 GLN A N 1
ATOM 660 C CA . GLN A 1 88 ? -9.529 -8.139 4.597 1.00 98.06 88 GLN A CA 1
ATOM 661 C C . GLN A 1 88 ? -8.396 -8.988 5.192 1.00 98.06 88 GLN A C 1
ATOM 663 O O . GLN A 1 88 ? -8.670 -10.015 5.814 1.00 98.06 88 GLN A O 1
ATOM 668 N N . ALA A 1 89 ? -7.138 -8.561 5.041 1.00 97.81 89 ALA A N 1
ATOM 669 C CA . ALA A 1 89 ? -5.994 -9.253 5.626 1.00 97.81 89 ALA A CA 1
ATOM 670 C C . ALA A 1 89 ? -6.037 -9.253 7.164 1.00 97.81 89 ALA A C 1
ATOM 672 O O . ALA A 1 89 ? -5.824 -10.296 7.784 1.00 97.81 89 ALA A O 1
ATOM 673 N N . PHE A 1 90 ? -6.353 -8.109 7.781 1.00 98.00 90 PHE A N 1
ATOM 674 C CA . PHE A 1 90 ? -6.496 -8.007 9.235 1.00 98.00 90 PHE A CA 1
ATOM 675 C C . PHE A 1 90 ? -7.685 -8.799 9.782 1.00 98.00 90 PHE A C 1
ATOM 677 O O . PHE A 1 90 ? -7.608 -9.278 10.912 1.00 98.00 90 PHE A O 1
ATOM 684 N N . ALA A 1 91 ? -8.762 -8.942 9.009 1.00 97.12 91 ALA A N 1
ATOM 685 C CA . ALA A 1 91 ? -9.904 -9.767 9.388 1.00 97.12 91 ALA A CA 1
ATOM 686 C C . ALA A 1 91 ? -9.578 -11.273 9.346 1.00 97.12 91 ALA A C 1
ATOM 688 O O . ALA A 1 91 ? -10.018 -12.030 10.207 1.00 97.12 91 ALA A O 1
ATOM 689 N N . GLN A 1 92 ? -8.767 -11.710 8.377 1.00 96.69 92 GLN A N 1
ATOM 690 C CA . GLN A 1 92 ? -8.471 -13.131 8.159 1.00 96.69 92 GLN A CA 1
ATOM 691 C C . GLN A 1 92 ? -7.358 -13.689 9.046 1.00 96.69 92 GLN A C 1
ATOM 693 O O . GLN A 1 92 ? -7.385 -14.875 9.381 1.00 96.69 92 GLN A O 1
ATOM 698 N N . VAL A 1 93 ? -6.359 -12.874 9.394 1.00 96.06 93 VAL A N 1
ATOM 699 C CA . VAL A 1 93 ? -5.166 -13.340 10.110 1.00 96.06 93 VAL A CA 1
ATOM 700 C C . VAL A 1 93 ? -5.046 -12.623 11.461 1.00 96.06 93 VAL A C 1
ATOM 702 O O . VAL A 1 93 ? -4.723 -11.431 11.504 1.00 96.06 93 VAL A O 1
ATOM 705 N N . PRO A 1 94 ? -5.269 -13.334 12.584 1.00 91.94 94 PRO A N 1
ATOM 706 C CA . PRO A 1 94 ? -5.044 -12.792 13.920 1.00 91.94 94 PRO A CA 1
ATOM 707 C C . PRO A 1 94 ? -3.595 -12.327 14.107 1.00 91.94 94 PRO A C 1
ATOM 709 O O . PRO A 1 94 ? -2.670 -12.923 13.560 1.00 91.94 94 PRO A O 1
ATOM 712 N N . ASP A 1 95 ? -3.401 -11.254 14.878 1.00 93.56 95 ASP A N 1
ATOM 713 C CA . ASP A 1 95 ? -2.083 -10.697 15.230 1.00 93.56 95 ASP A CA 1
ATOM 714 C C . ASP A 1 95 ? -1.176 -10.309 14.041 1.00 93.56 95 ASP A C 1
ATOM 716 O O . ASP A 1 95 ? 0.016 -10.054 14.215 1.00 93.56 95 ASP A O 1
ATOM 720 N N . LEU A 1 96 ? -1.743 -10.194 12.834 1.00 98.00 96 LEU A N 1
ATOM 721 C CA . LEU A 1 96 ? -1.027 -9.798 11.623 1.00 98.00 96 LEU A CA 1
ATOM 722 C C . LEU A 1 96 ? -0.381 -8.411 11.751 1.00 98.00 96 LEU A C 1
ATOM 724 O O . LEU A 1 96 ? -0.986 -7.486 12.288 1.00 98.00 96 LEU A O 1
ATOM 728 N N . ASN A 1 97 ? 0.808 -8.236 11.187 1.00 98.44 97 ASN A N 1
ATOM 729 C CA . ASN A 1 97 ? 1.377 -6.933 10.858 1.00 98.44 97 ASN A CA 1
ATOM 730 C C . ASN A 1 97 ? 1.308 -6.732 9.346 1.00 98.44 97 ASN A C 1
ATOM 732 O O . ASN A 1 97 ? 1.697 -7.605 8.575 1.00 98.44 97 ASN A O 1
ATOM 736 N N . VAL A 1 98 ? 0.825 -5.581 8.903 1.00 98.50 98 VAL A N 1
ATOM 737 C CA . VAL A 1 98 ? 0.804 -5.240 7.480 1.00 98.50 98 VAL A CA 1
ATOM 738 C C . VAL A 1 98 ? 1.931 -4.265 7.201 1.00 98.50 98 VAL A C 1
ATOM 740 O O . VAL A 1 98 ? 2.065 -3.261 7.892 1.00 98.50 98 VAL A O 1
ATOM 743 N N . TRP A 1 99 ? 2.720 -4.562 6.176 1.00 98.50 99 TRP A N 1
ATOM 744 C CA . TRP A 1 99 ? 3.831 -3.741 5.713 1.00 98.50 99 TRP A CA 1
ATOM 745 C C . TRP A 1 99 ? 3.536 -3.313 4.284 1.00 98.50 99 TRP A C 1
ATOM 747 O O . TRP A 1 99 ? 3.508 -4.142 3.377 1.00 98.50 99 TRP A O 1
ATOM 757 N N . TYR A 1 100 ? 3.228 -2.038 4.088 1.00 98.56 100 TYR A N 1
ATOM 758 C CA . TYR A 1 100 ? 2.827 -1.501 2.797 1.00 98.56 100 TYR A CA 1
ATOM 759 C C . TYR A 1 100 ? 3.962 -0.719 2.115 1.00 98.56 100 TYR A C 1
ATOM 761 O O . TYR A 1 100 ? 4.685 0.044 2.753 1.00 98.56 100 TYR A O 1
ATOM 769 N N . GLY A 1 101 ? 4.089 -0.849 0.796 1.00 97.38 101 GLY A N 1
ATOM 770 C CA . GLY A 1 101 ? 5.049 -0.067 0.018 1.00 97.38 101 GLY A CA 1
ATOM 771 C C . GLY A 1 101 ? 4.850 -0.179 -1.496 1.00 97.38 101 GLY A C 1
ATOM 772 O O . GLY A 1 101 ? 3.976 -0.914 -1.958 1.00 97.38 101 GLY A O 1
ATOM 773 N N . PRO A 1 102 ? 5.642 0.548 -2.302 1.00 96.88 102 PRO A N 1
ATOM 774 C CA . PRO A 1 102 ? 6.708 1.461 -1.889 1.00 96.88 102 PRO A CA 1
ATOM 775 C C . PRO A 1 102 ? 6.254 2.922 -1.737 1.00 96.88 102 PRO A C 1
ATOM 777 O O . PRO A 1 102 ? 7.071 3.760 -1.391 1.00 96.88 102 PRO A O 1
ATOM 780 N N . ASP A 1 103 ? 4.994 3.263 -2.022 1.00 96.94 103 ASP A N 1
ATOM 781 C CA . ASP A 1 103 ? 4.556 4.667 -2.036 1.00 96.94 103 ASP A CA 1
ATOM 782 C C . ASP A 1 103 ? 4.264 5.213 -0.626 1.00 96.94 103 ASP A C 1
ATOM 784 O O . ASP A 1 103 ? 3.221 4.921 -0.041 1.00 96.94 103 ASP A O 1
ATOM 788 N N . SER A 1 104 ? 5.152 6.045 -0.089 1.00 96.00 104 SER A N 1
ATOM 789 C CA . SER A 1 104 ? 5.047 6.636 1.246 1.00 96.00 104 SER A CA 1
ATOM 790 C C . SER A 1 104 ? 3.782 7.469 1.438 1.00 96.00 104 SER A C 1
ATOM 792 O O . SER A 1 104 ? 3.175 7.422 2.510 1.00 96.00 104 SER A O 1
ATOM 794 N N . TYR A 1 105 ? 3.348 8.213 0.416 1.00 94.50 105 TYR A N 1
ATOM 795 C CA . TYR A 1 105 ? 2.149 9.047 0.513 1.00 94.50 105 TYR A CA 1
ATOM 796 C C . TYR A 1 105 ? 0.887 8.200 0.550 1.00 94.50 105 TYR A C 1
ATOM 798 O O . TYR A 1 105 ? 0.035 8.416 1.410 1.00 94.50 105 TYR A O 1
ATOM 806 N N . MET A 1 106 ? 0.787 7.183 -0.306 1.00 95.12 106 MET A N 1
ATOM 807 C CA . MET A 1 106 ? -0.333 6.246 -0.252 1.00 95.12 106 MET A CA 1
ATOM 808 C C . MET A 1 106 ? -0.377 5.513 1.091 1.00 95.12 106 MET A C 1
ATOM 810 O O . MET A 1 106 ? -1.457 5.380 1.663 1.00 95.12 106 MET A O 1
ATOM 814 N N . GLY A 1 107 ? 0.773 5.113 1.639 1.00 97.12 107 GLY A N 1
ATOM 815 C CA . GLY A 1 107 ? 0.851 4.492 2.963 1.00 97.12 107 GLY A CA 1
ATOM 816 C C . GLY A 1 107 ? 0.340 5.414 4.071 1.00 97.12 107 GLY A C 1
ATOM 817 O O . GLY A 1 107 ? -0.552 5.037 4.835 1.00 97.12 107 GLY A O 1
ATOM 818 N N . ALA A 1 108 ? 0.833 6.652 4.108 1.00 96.19 108 ALA A N 1
ATOM 819 C CA . ALA A 1 108 ? 0.398 7.664 5.067 1.00 96.19 108 ALA A CA 1
ATOM 820 C C . ALA A 1 108 ? -1.099 7.992 4.933 1.00 96.19 108 ALA A C 1
ATOM 822 O O . ALA A 1 108 ? -1.810 8.078 5.937 1.00 96.19 108 ALA A O 1
ATOM 823 N N . ASN A 1 109 ? -1.599 8.123 3.704 1.00 94.81 109 ASN A N 1
ATOM 824 C CA . ASN A 1 109 ? -3.001 8.429 3.436 1.00 94.81 109 ASN A CA 1
ATOM 825 C C . ASN A 1 109 ? -3.924 7.268 3.835 1.00 94.81 109 ASN A C 1
ATOM 827 O O . ASN A 1 109 ? -4.991 7.515 4.391 1.00 94.81 109 ASN A O 1
ATOM 831 N N . VAL A 1 110 ? -3.519 6.006 3.648 1.00 95.94 110 VAL A N 1
ATOM 832 C CA . VAL A 1 110 ? -4.270 4.846 4.169 1.00 95.94 110 VAL A CA 1
ATOM 833 C C . VAL A 1 110 ? -4.341 4.877 5.699 1.00 95.94 110 VAL A C 1
ATOM 835 O O . VAL A 1 110 ? -5.419 4.682 6.263 1.00 95.94 110 VAL A O 1
ATOM 838 N N . VAL A 1 111 ? -3.233 5.182 6.383 1.00 96.88 111 VAL A N 1
ATOM 839 C CA . VAL A 1 111 ? -3.225 5.335 7.849 1.00 96.88 111 VAL A CA 1
ATOM 840 C C . VAL A 1 111 ? -4.177 6.448 8.291 1.00 96.88 111 VAL A C 1
ATOM 842 O O . VAL A 1 111 ? -4.945 6.261 9.236 1.00 96.88 111 VAL A O 1
ATOM 845 N N . GLU A 1 112 ? -4.169 7.597 7.615 1.00 93.44 112 GLU A N 1
ATOM 846 C CA . GLU A 1 112 ? -5.072 8.707 7.934 1.00 93.44 112 GLU A CA 1
ATOM 847 C C . GLU A 1 112 ? -6.543 8.342 7.703 1.00 93.44 112 GLU A C 1
ATOM 849 O O . GLU A 1 112 ? -7.398 8.666 8.528 1.00 93.44 112 GLU A O 1
ATOM 854 N N . LEU A 1 113 ? -6.854 7.587 6.650 1.00 92.19 113 LEU A N 1
ATOM 855 C CA . LEU A 1 113 ? -8.205 7.073 6.431 1.00 92.19 113 LEU A CA 1
ATOM 856 C C . LEU A 1 113 ? -8.669 6.161 7.559 1.00 92.19 113 LEU A C 1
ATOM 858 O O . LEU A 1 113 ? -9.783 6.320 8.055 1.00 92.19 113 LEU A O 1
ATOM 862 N N . PHE A 1 114 ? -7.814 5.252 8.016 1.00 95.44 114 PHE A N 1
ATOM 863 C CA . PHE A 1 114 ? -8.148 4.373 9.134 1.00 95.44 114 PHE A CA 1
ATOM 864 C C . PHE A 1 114 ? -8.298 5.158 10.438 1.00 95.44 114 PHE A C 1
ATOM 866 O O . PHE A 1 114 ? -9.220 4.900 11.209 1.00 95.44 114 PHE A O 1
ATOM 873 N N . ARG A 1 115 ? -7.487 6.200 10.662 1.00 95.00 115 ARG A N 1
ATOM 874 C CA . ARG A 1 115 ? -7.698 7.140 11.776 1.00 95.00 115 ARG A CA 1
ATOM 875 C C . ARG A 1 115 ? -9.044 7.852 11.682 1.00 95.00 115 ARG A C 1
ATOM 877 O O . ARG A 1 115 ? -9.699 8.017 12.709 1.00 95.00 115 ARG A O 1
ATOM 884 N N . GLN A 1 116 ? -9.488 8.251 10.494 1.00 89.81 116 GLN A N 1
ATOM 885 C CA . GLN A 1 116 ? -10.820 8.835 10.308 1.00 89.81 116 GLN A CA 1
ATOM 886 C C . GLN A 1 116 ? -11.931 7.817 10.579 1.00 89.81 116 GLN A C 1
ATOM 888 O O . GLN A 1 116 ? -12.902 8.169 11.244 1.00 89.81 116 GLN A O 1
ATOM 893 N N . MET A 1 117 ? -11.750 6.553 10.183 1.00 92.75 117 MET A N 1
ATOM 894 C CA . MET A 1 117 ? -12.682 5.468 10.514 1.00 92.75 117 MET A CA 1
ATOM 895 C C . MET A 1 117 ? -12.835 5.267 12.026 1.00 92.75 117 MET A C 1
ATOM 897 O O . MET A 1 117 ? -13.928 4.960 12.484 1.00 92.75 117 MET A O 1
ATOM 901 N N . THR A 1 118 ? -11.804 5.543 12.838 1.00 95.25 118 THR A N 1
ATOM 902 C CA . THR A 1 118 ? -11.951 5.492 14.310 1.00 95.25 118 THR A CA 1
ATOM 903 C C . THR A 1 118 ? -12.881 6.558 14.906 1.00 95.25 118 THR A C 1
ATOM 905 O O . THR A 1 118 ? -13.180 6.502 16.099 1.00 95.25 118 THR A O 1
ATOM 908 N N . LYS A 1 119 ? -13.302 7.543 14.103 1.00 92.81 119 LYS A N 1
ATOM 909 C CA . LYS A 1 119 ? -14.231 8.619 14.482 1.00 92.81 119 LYS A CA 1
ATOM 910 C C . LYS A 1 119 ? -15.637 8.413 13.899 1.00 92.81 119 LYS A C 1
ATOM 912 O O . LYS A 1 119 ? -16.488 9.277 14.094 1.00 92.81 119 LYS A O 1
ATOM 917 N N . MET A 1 120 ? -15.850 7.328 13.154 1.00 92.00 120 MET A N 1
ATOM 918 C CA . MET A 1 120 ? -17.144 6.930 12.595 1.00 92.00 120 MET A CA 1
ATOM 919 C C . MET A 1 120 ? -17.933 6.100 13.618 1.00 92.00 120 MET A C 1
ATOM 921 O O . MET A 1 120 ? -17.435 5.789 14.701 1.00 92.00 120 MET A O 1
ATOM 925 N N . THR A 1 121 ? -19.169 5.756 13.279 1.00 93.81 121 THR A N 1
ATOM 926 C CA . THR A 1 121 ? -19.977 4.763 14.002 1.00 93.81 121 THR A CA 1
ATOM 927 C C . THR A 1 121 ? -19.610 3.340 13.575 1.00 93.81 121 THR A C 1
ATOM 929 O O . THR A 1 121 ? -19.079 3.129 12.481 1.00 93.81 121 THR A O 1
ATOM 932 N N . ASP A 1 122 ? -19.898 2.348 14.422 1.00 94.62 122 ASP A N 1
ATOM 933 C CA . ASP A 1 122 ? -19.653 0.941 14.079 1.00 94.62 122 ASP A CA 1
ATOM 934 C C . ASP A 1 122 ? -20.472 0.508 12.858 1.00 94.62 122 ASP A C 1
ATOM 936 O O . ASP A 1 122 ? -19.973 -0.246 12.023 1.00 94.62 122 ASP A O 1
ATOM 940 N N . GLU A 1 123 ? -21.690 1.029 12.694 1.00 94.25 123 GLU A N 1
ATOM 941 C CA . GLU A 1 123 ? -22.529 0.781 11.524 1.00 94.25 123 GLU A CA 1
ATOM 942 C C . GLU A 1 123 ? -21.869 1.282 10.233 1.00 94.25 123 GLU A C 1
ATOM 944 O O . GLU A 1 123 ? -21.845 0.570 9.227 1.00 94.25 123 GLU A O 1
ATOM 949 N N . GLU A 1 124 ? -21.291 2.486 10.254 1.00 91.19 124 GLU A N 1
ATOM 950 C CA . GLU A 1 124 ? -20.598 3.041 9.090 1.00 91.19 124 GLU A CA 1
ATOM 951 C C . GLU A 1 124 ? -19.294 2.289 8.775 1.00 91.19 124 GLU A C 1
ATOM 953 O O . GLU A 1 124 ? -18.965 2.113 7.602 1.00 91.19 124 GLU A O 1
ATOM 958 N N . VAL A 1 125 ? -18.550 1.821 9.787 1.00 92.00 125 VAL A N 1
ATOM 959 C CA . VAL A 1 125 ? -17.350 0.987 9.576 1.00 92.00 125 VAL A CA 1
ATOM 960 C C . VAL A 1 125 ? -17.734 -0.385 9.016 1.00 92.00 125 VAL A C 1
ATOM 962 O O . VAL A 1 125 ? -17.125 -0.837 8.045 1.00 92.00 125 VAL A O 1
ATOM 965 N N . THR A 1 126 ? -18.785 -1.006 9.551 1.00 92.62 126 THR A N 1
ATOM 966 C CA . THR A 1 126 ? -19.312 -2.298 9.079 1.00 92.62 126 THR A CA 1
ATOM 967 C C . THR A 1 126 ? -19.758 -2.215 7.618 1.00 92.62 126 THR A C 1
ATOM 969 O O . THR A 1 126 ? -19.540 -3.145 6.843 1.00 92.62 126 THR A O 1
ATOM 972 N N . ALA A 1 127 ? -20.334 -1.079 7.206 1.00 92.00 127 ALA A N 1
ATOM 973 C CA . ALA A 1 127 ? -20.706 -0.833 5.814 1.00 92.00 127 ALA A CA 1
ATOM 974 C C . ALA A 1 127 ? -19.497 -0.773 4.858 1.00 92.00 127 ALA A C 1
ATOM 976 O O . ALA A 1 127 ? -19.658 -1.006 3.660 1.00 92.00 127 ALA A O 1
ATOM 977 N N . LEU A 1 128 ? -18.293 -0.470 5.362 1.00 89.50 128 LEU A N 1
ATOM 978 C CA . LEU A 1 128 ? -17.048 -0.495 4.586 1.00 89.50 128 LEU A CA 1
ATOM 979 C C . LEU A 1 128 ? -16.404 -1.884 4.555 1.00 89.50 128 LEU A C 1
ATOM 981 O O . LEU A 1 128 ? -15.839 -2.258 3.525 1.00 89.50 128 LEU A O 1
ATOM 985 N N . HIS A 1 129 ? -16.463 -2.621 5.668 1.00 93.69 129 HIS A N 1
ATOM 986 C CA . HIS A 1 129 ? -16.030 -4.013 5.754 1.00 93.69 129 HIS A CA 1
ATOM 987 C C . HIS A 1 129 ? -16.759 -4.740 6.903 1.00 93.69 129 HIS A C 1
ATOM 989 O O . HIS A 1 129 ? -16.623 -4.325 8.056 1.00 93.69 129 HIS A O 1
ATOM 995 N N . PRO A 1 130 ? -17.473 -5.852 6.638 1.00 95.25 130 PRO A N 1
ATOM 996 C CA . PRO A 1 130 ? -18.399 -6.460 7.601 1.00 95.25 130 PRO A CA 1
ATOM 997 C C . PRO A 1 130 ? -17.727 -7.055 8.847 1.00 95.25 130 PRO A C 1
ATOM 999 O O . PRO A 1 130 ? -18.371 -7.200 9.880 1.00 95.25 130 PRO A O 1
ATOM 1002 N N . GLU A 1 131 ? -16.441 -7.402 8.766 1.00 96.69 131 GLU A N 1
ATOM 1003 C CA . GLU A 1 131 ? -15.673 -7.969 9.889 1.00 96.69 131 GLU A CA 1
ATOM 1004 C C . GLU A 1 131 ? -14.937 -6.909 10.732 1.00 96.69 131 GLU A C 1
ATOM 1006 O O . GLU A 1 131 ? -14.105 -7.256 11.571 1.00 96.69 131 GLU A O 1
ATOM 1011 N N . HIS A 1 132 ? -15.213 -5.616 10.516 1.00 97.06 132 HIS A N 1
ATOM 1012 C CA . HIS A 1 132 ? -14.558 -4.527 11.238 1.00 97.06 132 HIS A CA 1
ATOM 1013 C C . HIS A 1 132 ? -15.532 -3.640 12.016 1.00 97.06 132 HIS A C 1
ATOM 1015 O O . HIS A 1 132 ? -16.572 -3.224 11.522 1.00 97.06 132 HIS A O 1
ATOM 1021 N N . SER A 1 133 ? -15.107 -3.290 13.227 1.00 97.19 133 SER A N 1
ATOM 1022 C CA . SER A 1 133 ? -15.664 -2.243 14.089 1.00 97.19 133 SER A CA 1
ATOM 1023 C C . SER A 1 133 ? -14.633 -1.139 14.336 1.00 97.19 133 SER A C 1
ATOM 1025 O O . SER A 1 133 ? -13.434 -1.336 14.095 1.00 97.19 133 SER A O 1
ATOM 1027 N N . VAL A 1 134 ? -15.054 -0.004 14.890 1.00 97.31 134 VAL A N 1
ATOM 1028 C CA . VAL A 1 134 ? -14.179 1.105 15.307 1.00 97.31 134 VAL A CA 1
ATOM 1029 C C . VAL A 1 134 ? -13.028 0.616 16.195 1.00 97.31 134 VAL A C 1
ATOM 1031 O O . VAL A 1 134 ? -11.878 1.024 16.008 1.00 97.31 134 VAL A O 1
ATOM 1034 N N . ASP A 1 135 ? -13.309 -0.296 17.128 1.00 97.38 135 ASP A N 1
ATOM 1035 C CA . ASP A 1 135 ? -12.298 -0.862 18.027 1.00 97.38 135 ASP A CA 1
ATOM 1036 C C . ASP A 1 135 ? -11.291 -1.747 17.287 1.00 97.38 135 ASP A C 1
ATOM 1038 O O . ASP A 1 135 ? -10.085 -1.658 17.541 1.00 97.38 135 ASP A O 1
ATOM 1042 N N . SER A 1 136 ? -11.751 -2.543 16.318 1.00 96.88 136 SER A N 1
ATOM 1043 C CA . SER A 1 136 ? -10.857 -3.349 15.479 1.00 96.88 136 SER A CA 1
ATOM 1044 C C . SER A 1 136 ? -9.924 -2.471 14.631 1.00 96.88 136 SER A C 1
ATOM 1046 O O . SER A 1 136 ? -8.729 -2.759 14.534 1.00 96.88 136 SER A O 1
ATOM 1048 N N . ILE A 1 137 ? -10.426 -1.345 14.102 1.00 97.69 137 ILE A N 1
ATOM 1049 C CA . ILE A 1 137 ? -9.618 -0.373 13.354 1.00 97.69 137 ILE A CA 1
ATOM 1050 C C . ILE A 1 137 ? -8.580 0.282 14.275 1.00 97.69 137 ILE A C 1
ATOM 1052 O O . ILE A 1 137 ? -7.411 0.434 13.916 1.00 97.69 137 ILE A O 1
ATOM 1056 N N . ARG A 1 138 ? -8.968 0.634 15.506 1.00 97.50 138 ARG A N 1
ATOM 1057 C CA . ARG A 1 138 ? -8.030 1.187 16.493 1.00 97.50 138 ARG A CA 1
ATOM 1058 C C . ARG A 1 138 ? -6.927 0.186 16.849 1.00 97.50 138 ARG A C 1
ATOM 1060 O O . ARG A 1 138 ? -5.778 0.586 17.011 1.00 97.50 138 ARG A O 1
ATOM 1067 N N . SER A 1 139 ? -7.265 -1.100 16.937 1.00 96.50 139 SER A N 1
ATOM 1068 C CA . SER A 1 139 ? -6.329 -2.189 17.242 1.00 96.50 139 SER A CA 1
ATOM 1069 C C . SER A 1 139 ? -5.349 -2.499 16.100 1.00 96.50 139 SER A C 1
ATOM 1071 O O . SER A 1 139 ? -4.203 -2.872 16.361 1.00 96.50 139 SER A O 1
ATOM 1073 N N . LEU A 1 140 ? -5.760 -2.358 14.835 1.00 96.25 140 LEU A N 1
ATOM 1074 C CA . LEU A 1 140 ? -4.877 -2.629 13.691 1.00 96.25 140 LEU A CA 1
ATOM 1075 C C . LEU A 1 140 ? -3.925 -1.472 13.362 1.00 96.25 140 LEU A C 1
ATOM 1077 O O . LEU A 1 140 ? -2.853 -1.723 12.824 1.00 96.25 140 LEU A O 1
ATOM 1081 N N . LEU A 1 141 ? -4.266 -0.223 13.709 1.00 97.44 141 LEU A N 1
ATOM 1082 C CA . LEU A 1 141 ? -3.466 0.964 13.360 1.00 97.44 141 LEU A CA 1
ATOM 1083 C C . LEU A 1 141 ? -1.981 0.867 13.775 1.00 97.44 141 LEU A C 1
ATOM 1085 O O . LEU A 1 141 ? -1.131 1.171 12.942 1.00 97.44 141 LEU A O 1
ATOM 1089 N N . PRO A 1 142 ? -1.626 0.415 14.997 1.00 97.75 142 PRO A N 1
ATOM 1090 C CA . PRO A 1 142 ? -0.224 0.230 15.391 1.00 97.75 142 PRO A CA 1
ATOM 1091 C C . PRO A 1 142 ? 0.512 -0.887 14.634 1.00 97.75 142 PRO A C 1
ATOM 1093 O O . PRO A 1 142 ? 1.736 -0.957 14.698 1.00 97.75 142 PRO A O 1
ATOM 1096 N N . ARG A 1 143 ? -0.224 -1.780 13.962 1.00 97.56 143 ARG A N 1
ATOM 1097 C CA . ARG A 1 143 ? 0.294 -2.926 13.198 1.00 97.56 143 ARG A CA 1
ATOM 1098 C C . ARG A 1 143 ? 0.332 -2.663 11.691 1.00 97.56 143 ARG A C 1
ATOM 1100 O O . ARG A 1 143 ? 0.696 -3.558 10.931 1.00 97.56 143 ARG A O 1
ATOM 1107 N N . LEU A 1 144 ? -0.067 -1.466 11.255 1.00 98.06 144 LEU A N 1
ATOM 1108 C CA . LEU A 1 144 ? 0.031 -1.020 9.871 1.00 98.06 144 LEU A CA 1
ATOM 1109 C C . LEU A 1 144 ? 1.289 -0.164 9.698 1.00 98.06 144 LEU A C 1
ATOM 1111 O O . LEU A 1 144 ? 1.326 1.011 10.060 1.00 98.06 144 LEU A O 1
ATOM 1115 N N . HIS A 1 145 ? 2.310 -0.771 9.109 1.00 98.19 145 HIS A N 1
ATOM 1116 C CA . HIS A 1 145 ? 3.589 -0.158 8.778 1.00 98.19 145 HIS A CA 1
ATOM 1117 C C . HIS A 1 145 ? 3.606 0.206 7.297 1.00 98.19 145 HIS A C 1
ATOM 1119 O O . HIS A 1 145 ? 3.021 -0.495 6.470 1.00 98.19 145 HIS A O 1
ATOM 1125 N N . TYR A 1 146 ? 4.310 1.273 6.933 1.00 98.06 146 TYR A N 1
ATOM 1126 C CA . TYR A 1 146 ? 4.514 1.634 5.532 1.00 98.06 146 TYR A CA 1
ATOM 1127 C C . TYR A 1 146 ? 5.931 2.148 5.289 1.00 98.06 146 TYR A C 1
ATOM 1129 O O . TYR A 1 146 ? 6.546 2.742 6.180 1.00 98.06 146 TYR A O 1
ATOM 1137 N N . PHE A 1 147 ? 6.447 1.892 4.091 1.00 97.88 147 PHE A N 1
ATOM 1138 C CA . PHE A 1 147 ? 7.756 2.364 3.658 1.00 97.88 147 PHE A CA 1
ATOM 1139 C C . PHE A 1 147 ? 7.786 3.896 3.589 1.00 97.88 147 PHE A C 1
ATOM 1141 O O . PHE A 1 147 ? 6.796 4.511 3.200 1.00 97.88 147 PHE A O 1
ATOM 1148 N N . GLN A 1 148 ? 8.900 4.507 4.006 1.00 95.69 148 GLN A N 1
ATOM 1149 C CA . GLN A 1 148 ? 9.022 5.968 4.119 1.00 95.69 148 GLN A CA 1
ATOM 1150 C C . GLN A 1 148 ? 9.793 6.612 2.961 1.00 95.69 148 GLN A C 1
ATOM 1152 O O . GLN A 1 148 ? 9.597 7.801 2.708 1.00 95.69 148 GLN A O 1
ATOM 1157 N N . ASP A 1 149 ? 10.559 5.839 2.187 1.00 93.81 149 ASP A N 1
ATOM 1158 C CA . ASP A 1 149 ? 11.511 6.379 1.207 1.00 93.81 149 ASP A CA 1
ATOM 1159 C C . ASP A 1 149 ? 11.119 6.101 -0.256 1.00 93.81 149 ASP A C 1
ATOM 1161 O O . ASP A 1 149 ? 11.978 5.864 -1.107 1.00 93.81 149 ASP A O 1
ATOM 1165 N N . GLY A 1 150 ? 9.823 6.110 -0.588 1.00 92.12 150 GLY A N 1
ATOM 1166 C CA . GLY A 1 150 ? 9.366 5.957 -1.970 1.00 92.12 150 GLY A CA 1
ATOM 1167 C C . GLY A 1 150 ? 8.242 6.917 -2.331 1.00 92.12 150 GLY A C 1
ATOM 1168 O O . GLY A 1 150 ? 7.205 6.964 -1.683 1.00 92.12 150 GLY A O 1
ATOM 1169 N N . THR A 1 151 ? 8.412 7.693 -3.399 1.00 90.00 151 THR A N 1
ATOM 1170 C CA . THR A 1 151 ? 7.378 8.627 -3.863 1.00 90.00 151 THR A CA 1
ATOM 1171 C C . THR A 1 151 ? 7.206 8.577 -5.376 1.00 90.00 151 THR A C 1
ATOM 1173 O O . THR A 1 151 ? 8.144 8.351 -6.151 1.00 90.00 151 THR A O 1
ATOM 1176 N N . CYS A 1 152 ? 5.971 8.797 -5.821 1.00 88.56 152 CYS A N 1
ATOM 1177 C CA . CYS A 1 152 ? 5.689 9.072 -7.219 1.00 88.56 152 CYS A CA 1
ATOM 1178 C C . CYS A 1 152 ? 6.056 10.528 -7.521 1.00 88.56 152 CYS A C 1
ATOM 1180 O O . CYS A 1 152 ? 5.391 11.449 -7.045 1.00 88.56 152 CYS A O 1
ATOM 1182 N N . ILE A 1 153 ? 7.089 10.749 -8.339 1.00 85.88 153 ILE A N 1
ATOM 1183 C CA . ILE A 1 153 ? 7.575 12.106 -8.640 1.00 85.88 153 ILE A CA 1
ATOM 1184 C C . ILE A 1 153 ? 6.492 13.002 -9.254 1.00 85.88 153 ILE A C 1
ATOM 1186 O O . ILE A 1 153 ? 6.470 14.200 -9.007 1.00 85.88 153 ILE A O 1
ATOM 1190 N N . VAL A 1 154 ? 5.558 12.419 -10.012 1.00 85.81 154 VAL A N 1
ATOM 1191 C CA . VAL A 1 154 ? 4.450 13.158 -10.630 1.00 85.81 154 VAL A CA 1
ATOM 1192 C C . VAL A 1 154 ? 3.477 13.668 -9.569 1.00 85.81 154 VAL A C 1
ATOM 1194 O O . VAL A 1 154 ? 3.084 14.830 -9.610 1.00 85.81 154 VAL A O 1
ATOM 1197 N N . HIS A 1 155 ? 3.101 12.822 -8.607 1.00 83.44 155 HIS A N 1
ATOM 1198 C CA . HIS A 1 155 ? 2.166 13.211 -7.550 1.00 83.44 155 HIS A CA 1
ATOM 1199 C C . HIS A 1 155 ? 2.817 14.081 -6.469 1.00 83.44 155 HIS A C 1
ATOM 1201 O O . HIS A 1 155 ? 2.129 14.878 -5.837 1.00 83.44 155 HIS A O 1
ATOM 1207 N N . HIS A 1 156 ? 4.138 13.997 -6.305 1.00 84.44 156 HIS A N 1
ATOM 1208 C CA . HIS A 1 156 ? 4.890 14.857 -5.395 1.00 84.44 156 HIS A CA 1
ATOM 1209 C C . HIS A 1 156 ? 4.782 16.353 -5.747 1.00 84.44 156 HIS A C 1
ATOM 1211 O O . HIS A 1 156 ? 4.870 17.190 -4.859 1.00 84.44 156 HIS A O 1
ATOM 1217 N N . LEU A 1 157 ? 4.522 16.694 -7.015 1.00 82.56 157 LEU A N 1
ATOM 1218 C CA . LEU A 1 157 ? 4.365 18.083 -7.474 1.00 82.56 157 LEU A CA 1
ATOM 1219 C C . LEU A 1 157 ? 3.102 18.785 -6.938 1.00 82.56 157 LEU A C 1
ATOM 1221 O O . LEU A 1 157 ? 2.961 19.993 -7.110 1.00 82.56 157 LEU A O 1
ATOM 1225 N N . PHE A 1 158 ? 2.166 18.056 -6.323 1.00 82.75 158 PHE A N 1
ATOM 1226 C CA . PHE A 1 158 ? 0.939 18.612 -5.740 1.00 82.75 158 PHE A CA 1
ATOM 1227 C C . PHE A 1 158 ? 1.138 18.969 -4.260 1.00 82.75 158 PHE A C 1
ATOM 1229 O O . PHE A 1 158 ? 0.411 18.482 -3.392 1.00 82.75 158 PHE A O 1
ATOM 1236 N N . ASP A 1 159 ? 2.154 19.783 -3.994 1.00 80.31 159 ASP A N 1
ATOM 1237 C CA . ASP A 1 159 ? 2.584 20.187 -2.656 1.00 80.31 159 ASP A CA 1
ATOM 1238 C C . ASP A 1 159 ? 1.694 21.280 -2.022 1.00 80.31 159 ASP A C 1
ATOM 1240 O O . ASP A 1 159 ? 0.670 21.709 -2.571 1.00 80.31 159 ASP A O 1
ATOM 1244 N N . ASN A 1 160 ? 2.101 21.745 -0.838 1.00 85.25 160 ASN A N 1
ATOM 1245 C CA . ASN A 1 160 ? 1.426 22.804 -0.086 1.00 85.25 160 ASN A CA 1
ATOM 1246 C C . ASN A 1 160 ? 1.145 24.083 -0.894 1.00 85.25 160 ASN A C 1
ATOM 1248 O O . ASN A 1 160 ? 0.104 24.702 -0.677 1.00 85.25 160 ASN A O 1
ATOM 1252 N N . GLU A 1 161 ? 2.007 24.498 -1.829 1.00 85.81 161 GLU A N 1
ATOM 1253 C CA . GLU A 1 161 ? 1.747 25.719 -2.604 1.00 85.81 161 GLU A CA 1
ATOM 1254 C C . GLU A 1 161 ? 0.532 25.551 -3.517 1.00 85.81 161 GLU A C 1
ATOM 1256 O O . GLU A 1 161 ? -0.259 26.481 -3.707 1.00 85.81 161 GLU A O 1
ATOM 1261 N N . VAL A 1 162 ? 0.362 24.353 -4.081 1.00 86.19 162 VAL A N 1
ATOM 1262 C CA . VAL A 1 162 ? -0.809 24.016 -4.893 1.00 86.19 162 VAL A CA 1
ATOM 1263 C C . VAL A 1 162 ? -2.063 23.976 -4.020 1.00 86.19 162 VAL A C 1
ATOM 1265 O O . VAL A 1 162 ? -3.101 24.503 -4.420 1.00 86.19 162 VAL A O 1
ATOM 1268 N N . VAL A 1 163 ? -1.969 23.406 -2.816 1.00 86.44 163 VAL A N 1
ATOM 1269 C CA . VAL A 1 163 ? -3.078 23.349 -1.848 1.00 86.44 163 VAL A CA 1
ATOM 1270 C C . VAL A 1 163 ? -3.576 24.745 -1.481 1.00 86.44 163 VAL A C 1
ATOM 1272 O O . VAL A 1 163 ? -4.784 24.989 -1.539 1.00 86.44 163 VAL A O 1
ATOM 1275 N N . GLU A 1 164 ? -2.678 25.669 -1.140 1.00 87.31 164 GLU A N 1
ATOM 1276 C CA . GLU A 1 164 ? -3.068 27.031 -0.759 1.00 87.31 164 GLU A CA 1
ATOM 1277 C C . GLU A 1 164 ? -3.705 27.788 -1.930 1.00 87.31 164 GLU A C 1
ATOM 1279 O O . GLU A 1 164 ? -4.769 28.385 -1.767 1.00 87.31 164 GLU A O 1
ATOM 1284 N N . LYS A 1 165 ? -3.172 27.651 -3.151 1.00 88.19 165 LYS A N 1
ATOM 1285 C CA . LYS A 1 165 ? -3.799 28.237 -4.350 1.00 88.19 165 LYS A CA 1
ATOM 1286 C C . LYS A 1 165 ? -5.214 27.716 -4.591 1.00 88.19 165 LYS A C 1
ATOM 1288 O O . LYS A 1 165 ? -6.090 28.491 -4.967 1.00 88.19 165 LYS A O 1
ATOM 1293 N N . ILE A 1 166 ? -5.464 26.422 -4.379 1.00 86.19 166 ILE A N 1
ATOM 1294 C CA . ILE A 1 166 ? -6.814 25.856 -4.521 1.00 86.19 166 ILE A CA 1
ATOM 1295 C C . ILE A 1 166 ? -7.753 26.440 -3.462 1.00 86.19 166 ILE A C 1
ATOM 1297 O O . ILE A 1 166 ? -8.870 26.832 -3.796 1.00 86.19 166 ILE A O 1
ATOM 1301 N N . LYS A 1 167 ? -7.307 26.543 -2.204 1.00 84.81 167 LYS A N 1
ATOM 1302 C CA . LYS A 1 167 ? -8.108 27.138 -1.123 1.00 84.81 167 LYS A CA 1
ATOM 1303 C C . LYS A 1 167 ? -8.448 28.604 -1.384 1.00 84.81 167 LYS A C 1
ATOM 1305 O O . LYS A 1 167 ? -9.556 29.021 -1.061 1.00 84.81 167 LYS A O 1
ATOM 1310 N N . GLU A 1 168 ? -7.521 29.375 -1.943 1.00 87.31 168 GLU A N 1
ATOM 1311 C CA . GLU A 1 168 ? -7.720 30.804 -2.202 1.00 87.31 168 GLU A CA 1
ATOM 1312 C C . GLU A 1 168 ? -8.558 31.067 -3.455 1.00 87.31 168 GLU A C 1
ATOM 1314 O O . GLU A 1 168 ? -9.452 31.912 -3.439 1.00 87.31 168 GLU A O 1
ATOM 1319 N N . MET A 1 169 ? -8.269 30.359 -4.548 1.00 86.50 169 MET A N 1
ATOM 1320 C CA . MET A 1 169 ? -8.790 30.704 -5.874 1.00 86.50 169 MET A CA 1
ATOM 1321 C C . MET A 1 169 ? -9.956 29.826 -6.334 1.00 86.50 169 MET A C 1
ATOM 1323 O O . MET A 1 169 ? -10.688 30.228 -7.234 1.00 86.50 169 MET A O 1
ATOM 1327 N N . TYR A 1 170 ? -10.123 28.637 -5.750 1.00 82.00 170 TYR A N 1
ATOM 1328 C CA . TYR A 1 170 ? -11.058 27.607 -6.220 1.00 82.00 170 TYR A CA 1
ATOM 1329 C C . TYR A 1 170 ? -11.765 26.903 -5.049 1.00 82.00 170 TYR A C 1
ATOM 1331 O O . TYR A 1 170 ? -11.957 25.686 -5.059 1.00 82.00 170 TYR A O 1
ATOM 1339 N N . CYS A 1 171 ? -12.138 27.657 -4.010 1.00 76.25 171 CYS A N 1
ATOM 1340 C CA . CYS A 1 171 ? -12.742 27.114 -2.787 1.00 76.25 171 CYS A CA 1
ATOM 1341 C C . CYS A 1 171 ? -14.127 26.474 -2.994 1.00 76.25 171 CYS A C 1
ATOM 1343 O O . CYS A 1 171 ? -14.588 25.716 -2.138 1.00 76.25 171 CYS A O 1
ATOM 1345 N N . ASP A 1 172 ? -14.772 26.770 -4.120 1.00 78.75 172 ASP A N 1
ATOM 1346 C CA . ASP A 1 172 ? -16.061 26.246 -4.560 1.00 78.75 172 ASP A CA 1
ATOM 1347 C C . ASP A 1 172 ? -15.940 25.146 -5.634 1.00 78.75 172 ASP A C 1
ATOM 1349 O O . ASP A 1 172 ? -16.949 24.645 -6.136 1.00 78.75 172 ASP A O 1
ATOM 1353 N N . ALA A 1 173 ? -14.721 24.733 -5.988 1.00 79.25 173 ALA A N 1
ATOM 1354 C CA . ALA A 1 173 ? -14.509 23.677 -6.967 1.00 79.25 173 ALA A CA 1
ATOM 1355 C C . ALA A 1 173 ? -14.765 22.279 -6.384 1.00 79.25 173 ALA A C 1
ATOM 1357 O O . ALA A 1 173 ? -14.552 22.012 -5.199 1.00 79.25 173 ALA A O 1
ATOM 1358 N N . PHE A 1 174 ? -15.157 21.346 -7.257 1.00 78.25 174 PHE A N 1
ATOM 1359 C CA . PHE A 1 174 ? -15.180 19.929 -6.910 1.00 78.25 174 PHE A CA 1
ATOM 1360 C C . PHE A 1 174 ? -13.758 19.366 -6.868 1.00 78.25 174 PHE A C 1
ATOM 1362 O O . PHE A 1 174 ? -13.056 19.394 -7.879 1.00 78.25 174 PHE A O 1
ATOM 1369 N N . LEU A 1 175 ? -13.346 18.808 -5.726 1.00 79.12 175 LEU A N 1
ATOM 1370 C CA . LEU A 1 175 ? -11.985 18.294 -5.546 1.00 79.12 175 LEU A CA 1
ATOM 1371 C C . LEU A 1 175 ? -11.928 16.766 -5.508 1.00 79.12 175 LEU A C 1
ATOM 1373 O O . LEU A 1 175 ? -12.685 16.101 -4.794 1.00 79.12 175 LEU A O 1
ATOM 1377 N N . THR A 1 176 ? -10.977 16.206 -6.254 1.00 79.25 176 THR A N 1
ATOM 1378 C CA . THR A 1 176 ? -10.642 14.780 -6.223 1.00 79.25 176 THR A CA 1
ATOM 1379 C C . THR A 1 176 ? -9.138 14.597 -6.113 1.00 79.25 176 THR A C 1
ATOM 1381 O O . THR A 1 176 ? -8.402 15.171 -6.910 1.00 79.25 176 THR A O 1
ATOM 1384 N N . ALA A 1 177 ? -8.689 13.770 -5.170 1.00 81.25 177 ALA A N 1
ATOM 1385 C CA . ALA A 1 177 ? -7.276 13.456 -4.973 1.00 81.25 177 ALA A CA 1
ATOM 1386 C C . ALA A 1 177 ? -7.002 11.963 -5.184 1.00 81.25 177 ALA A C 1
ATOM 1388 O O . ALA A 1 177 ? -7.804 11.105 -4.796 1.00 81.25 177 ALA A O 1
ATOM 1389 N N . HIS A 1 178 ? -5.854 11.662 -5.793 1.00 83.25 178 HIS A N 1
ATOM 1390 C CA . HIS A 1 178 ? -5.296 10.312 -5.821 1.00 83.25 178 HIS A CA 1
ATOM 1391 C C . HIS A 1 178 ? -4.688 9.970 -4.452 1.00 83.25 178 HIS A C 1
ATOM 1393 O O . HIS A 1 178 ? -4.274 10.873 -3.738 1.00 83.25 178 HIS A O 1
ATOM 1399 N N . LEU A 1 179 ? -4.591 8.691 -4.076 1.00 82.62 179 LEU A N 1
ATOM 1400 C CA . LEU A 1 179 ? -3.976 8.307 -2.792 1.00 82.62 179 LEU A CA 1
ATOM 1401 C C . LEU A 1 179 ? -2.467 8.593 -2.725 1.00 82.62 179 LEU A C 1
ATOM 1403 O O . LEU A 1 179 ? -1.917 8.646 -1.638 1.00 82.62 179 LEU A O 1
ATOM 1407 N N . GLU A 1 180 ? -1.814 8.791 -3.868 1.00 85.38 180 GLU A N 1
ATOM 1408 C CA . GLU A 1 180 ? -0.366 9.051 -3.968 1.00 85.38 180 GLU A CA 1
ATOM 1409 C C . GLU A 1 180 ? 0.006 10.532 -3.753 1.00 85.38 180 GLU A C 1
ATOM 1411 O O . GLU A 1 180 ? 1.182 10.878 -3.810 1.00 85.38 180 GLU A O 1
ATOM 1416 N N . VAL A 1 181 ? -0.968 11.437 -3.569 1.00 86.88 181 VAL A N 1
ATOM 1417 C CA . VAL A 1 181 ? -0.666 12.865 -3.353 1.00 86.88 181 VAL A CA 1
ATOM 1418 C C . VAL A 1 181 ? -0.188 13.130 -1.919 1.00 86.88 181 VAL A C 1
ATOM 1420 O O . VAL A 1 181 ? -0.576 12.392 -1.007 1.00 86.88 181 VAL A O 1
ATOM 1423 N N . PRO A 1 182 ? 0.569 14.218 -1.688 1.00 89.06 182 PRO A N 1
ATOM 1424 C CA . PRO A 1 182 ? 0.906 14.684 -0.348 1.00 89.06 182 PRO A CA 1
ATOM 1425 C C . PRO A 1 182 ? -0.316 14.818 0.576 1.00 89.06 182 PRO A C 1
ATOM 1427 O O . PRO A 1 182 ? -1.434 15.114 0.136 1.00 89.06 182 PRO A O 1
ATOM 1430 N N . GLY A 1 183 ? -0.106 14.596 1.875 1.00 85.19 183 GLY A N 1
ATOM 1431 C CA . GLY A 1 183 ? -1.187 14.484 2.860 1.00 85.19 183 GLY A CA 1
ATOM 1432 C C . GLY A 1 183 ? -2.059 15.738 2.966 1.00 85.19 183 GLY A C 1
ATOM 1433 O O . GLY A 1 183 ? -3.266 15.638 3.194 1.00 85.19 183 GLY A O 1
ATOM 1434 N N . GLU A 1 184 ? -1.487 16.919 2.739 1.00 86.19 184 GLU A N 1
ATOM 1435 C CA . GLU A 1 184 ? -2.192 18.199 2.670 1.00 86.19 184 GLU A CA 1
ATOM 1436 C C . GLU A 1 184 ? -3.246 18.230 1.552 1.00 86.19 184 GLU A C 1
ATOM 1438 O O . GLU A 1 184 ? -4.391 18.630 1.780 1.00 86.19 184 GLU A O 1
ATOM 1443 N N . MET A 1 185 ? -2.896 17.734 0.364 1.00 86.81 185 MET A N 1
ATOM 1444 C CA . MET A 1 185 ? -3.765 17.697 -0.809 1.00 86.81 185 MET A CA 1
ATOM 1445 C C . MET A 1 185 ? -4.850 16.639 -0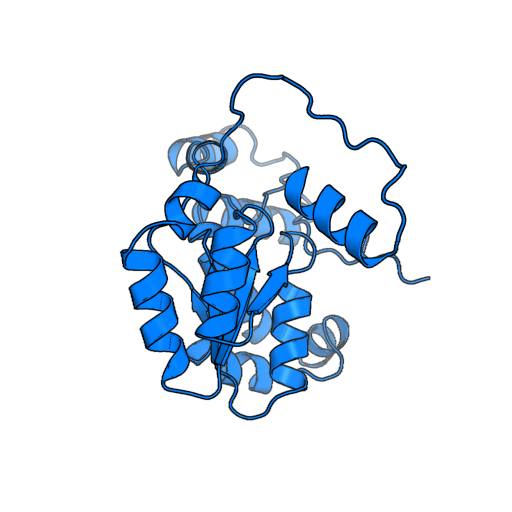.632 1.00 86.81 185 MET A C 1
ATOM 1447 O O . MET A 1 185 ? -6.022 16.861 -0.950 1.00 86.81 185 MET A O 1
ATOM 1451 N N . PHE A 1 186 ? -4.477 15.497 -0.054 1.00 85.06 186 PHE A N 1
ATOM 1452 C CA . PHE A 1 186 ? -5.425 14.451 0.291 1.00 85.06 186 PHE A CA 1
ATOM 1453 C C . PHE A 1 186 ? -6.456 14.941 1.320 1.00 85.06 186 PHE A C 1
ATOM 1455 O O . PHE A 1 186 ? -7.663 14.765 1.134 1.00 85.06 186 PHE A O 1
ATOM 1462 N N . SER A 1 187 ? -5.996 15.630 2.366 1.00 84.81 187 SER A N 1
ATOM 1463 C CA . SER A 1 187 ? -6.849 16.204 3.412 1.00 84.81 187 SER A CA 1
ATOM 1464 C C . SER A 1 187 ? -7.808 17.250 2.851 1.00 84.81 187 SER A C 1
ATOM 1466 O O . SER A 1 187 ? -9.002 17.204 3.157 1.00 84.81 187 SER A O 1
ATOM 1468 N N . LEU A 1 188 ? -7.325 18.128 1.966 1.00 84.75 188 LEU A N 1
ATOM 1469 C CA . LEU A 1 188 ? -8.150 19.123 1.283 1.00 84.75 188 LEU A CA 1
ATOM 1470 C C . LEU A 1 188 ? -9.289 18.465 0.486 1.00 84.75 188 LEU A C 1
ATOM 1472 O O . LEU A 1 188 ? -10.453 18.848 0.626 1.00 84.75 188 LEU A O 1
ATOM 1476 N N . ALA A 1 189 ? -8.985 17.433 -0.306 1.00 82.00 189 ALA A N 1
ATOM 1477 C CA . ALA A 1 189 ? -10.008 16.695 -1.045 1.00 82.00 189 ALA A CA 1
ATOM 1478 C C . ALA A 1 189 ? -11.009 15.994 -0.109 1.00 82.00 189 ALA A C 1
ATOM 1480 O O . ALA A 1 189 ? -12.193 15.869 -0.442 1.00 82.00 189 ALA A O 1
ATOM 1481 N N . MET A 1 190 ? -10.569 15.567 1.080 1.00 79.25 190 MET A N 1
ATOM 1482 C CA . MET A 1 190 ? -11.457 14.962 2.071 1.00 79.25 190 MET A CA 1
ATOM 1483 C C . MET A 1 190 ? -12.364 15.943 2.794 1.00 79.25 190 MET A C 1
ATOM 1485 O O . MET A 1 190 ? -13.533 15.628 3.036 1.00 79.25 190 MET A O 1
ATOM 1489 N N . GLU A 1 191 ? -11.896 17.155 3.051 1.00 80.81 191 GLU A N 1
ATOM 1490 C CA . GLU A 1 191 ? -12.751 18.246 3.509 1.00 80.81 191 GLU A CA 1
ATOM 1491 C C . GLU A 1 191 ? -13.795 18.627 2.464 1.00 80.81 191 GLU A C 1
ATOM 1493 O O . GLU A 1 191 ? -14.974 18.755 2.800 1.00 80.81 191 GLU A O 1
ATOM 1498 N N . ALA A 1 192 ? -13.393 18.734 1.197 1.00 78.38 192 ALA A N 1
ATOM 1499 C CA . ALA A 1 192 ? -14.306 19.030 0.102 1.00 78.38 192 ALA A CA 1
ATOM 1500 C C . ALA A 1 192 ? -15.393 17.953 -0.033 1.00 78.38 192 ALA A C 1
ATOM 1502 O O . ALA A 1 192 ? -16.575 18.283 -0.135 1.00 78.38 192 ALA A O 1
ATOM 1503 N N . LYS A 1 193 ? -15.036 16.663 0.085 1.00 75.44 193 LYS A N 1
ATOM 1504 C CA . LYS A 1 193 ? -16.010 15.557 0.116 1.00 75.44 193 LYS A CA 1
ATOM 1505 C C . LYS A 1 193 ? -17.027 15.714 1.249 1.00 75.44 193 LYS A C 1
ATOM 1507 O O . LYS A 1 193 ? -18.221 15.567 1.003 1.00 75.44 193 LYS A O 1
ATOM 1512 N N . ARG A 1 194 ? -16.590 16.050 2.471 1.00 72.69 194 ARG A N 1
ATOM 1513 C CA . ARG A 1 194 ? -17.498 16.271 3.619 1.00 72.69 194 ARG A CA 1
ATOM 1514 C C . ARG A 1 194 ? -18.477 17.427 3.397 1.00 72.69 194 ARG A C 1
ATOM 1516 O O . ARG A 1 194 ? -19.569 17.403 3.949 1.00 72.69 194 ARG A O 1
ATOM 1523 N N . ARG A 1 195 ? -18.108 18.414 2.577 1.00 74.38 195 ARG A N 1
ATOM 1524 C CA . ARG A 1 195 ? -18.975 19.538 2.180 1.00 74.38 195 ARG A CA 1
ATOM 1525 C C . ARG A 1 195 ? -19.901 19.209 0.998 1.00 74.38 195 ARG A C 1
ATOM 1527 O O . ARG A 1 195 ? -20.617 20.087 0.539 1.00 74.38 195 ARG A O 1
ATOM 1534 N N . GLY A 1 196 ? -19.883 17.973 0.485 1.00 71.81 196 GLY A N 1
ATOM 1535 C CA . GLY A 1 196 ? -20.621 17.574 -0.721 1.00 71.81 196 GLY A CA 1
ATOM 1536 C C . GLY A 1 196 ? -19.971 18.035 -2.032 1.00 71.81 196 GLY A C 1
ATOM 1537 O O . GLY A 1 196 ? -20.573 17.915 -3.094 1.00 71.81 196 GLY A O 1
ATOM 1538 N N . MET A 1 197 ? -18.738 18.545 -1.967 1.00 63.44 197 MET A N 1
ATOM 1539 C CA . MET A 1 197 ? -18.004 19.185 -3.064 1.00 63.44 197 MET A CA 1
ATOM 1540 C C . MET A 1 197 ? -16.700 18.441 -3.388 1.00 63.44 197 MET A C 1
ATOM 1542 O O . MET A 1 197 ? -15.721 19.021 -3.840 1.00 63.44 197 MET A O 1
ATOM 1546 N N . GLY A 1 198 ? -16.638 17.133 -3.148 1.00 55.56 198 GLY A N 1
ATOM 1547 C CA . GLY A 1 198 ? -15.446 16.351 -3.464 1.00 55.56 198 GLY A CA 1
ATOM 1548 C C . GLY A 1 198 ? -15.722 14.865 -3.615 1.00 55.56 198 GLY A C 1
ATOM 1549 O O . GLY A 1 198 ? -16.700 14.339 -3.086 1.00 55.56 198 GLY A O 1
ATOM 1550 N N . ARG A 1 199 ? -14.842 14.173 -4.338 1.00 49.94 199 ARG A N 1
ATOM 1551 C CA . ARG A 1 199 ? -14.811 12.707 -4.425 1.00 49.94 199 ARG A CA 1
ATOM 1552 C C . ARG A 1 199 ? -13.385 12.237 -4.149 1.00 49.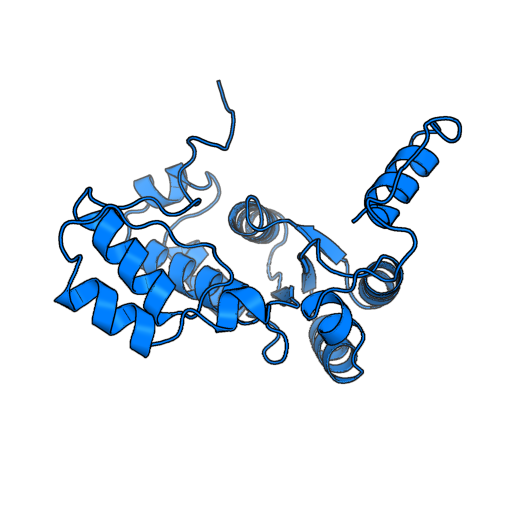94 199 ARG A C 1
ATOM 1554 O O . ARG A 1 199 ? -12.488 12.498 -4.940 1.00 49.94 199 ARG A O 1
ATOM 1561 N N . SER A 1 200 ? -13.160 11.487 -3.073 1.00 45.50 200 SER A N 1
ATOM 1562 C CA . SER A 1 200 ? -12.012 10.571 -3.055 1.00 45.50 200 SER A CA 1
ATOM 1563 C C . SER A 1 200 ? -12.422 9.277 -3.741 1.00 45.50 200 SER A C 1
ATOM 1565 O O . SER A 1 200 ? -13.577 8.855 -3.630 1.00 45.50 200 SER A O 1
ATOM 1567 N N . ARG A 1 201 ? -11.476 8.599 -4.396 1.00 44.88 201 ARG A N 1
ATOM 1568 C CA . ARG A 1 201 ? -11.665 7.251 -4.970 1.00 44.88 201 ARG A CA 1
ATOM 1569 C C . ARG A 1 201 ? -11.988 6.152 -3.935 1.00 44.88 201 ARG A C 1
ATOM 1571 O O . ARG A 1 201 ? -11.918 4.977 -4.255 1.00 44.88 201 ARG A O 1
ATOM 1578 N N . LEU A 1 202 ? -12.370 6.520 -2.713 1.00 40.59 202 LEU A N 1
ATOM 1579 C CA . LEU A 1 202 ? -12.832 5.609 -1.666 1.00 40.59 202 LEU A CA 1
ATOM 1580 C C . LEU A 1 202 ? -14.336 5.340 -1.726 1.00 40.59 202 LEU A C 1
ATOM 1582 O O . LEU A 1 202 ? -14.839 4.575 -0.912 1.00 40.59 202 LEU A O 1
ATOM 1586 N N . HIS A 1 203 ? -15.077 5.986 -2.634 1.00 34.62 203 HIS A N 1
ATOM 1587 C CA . HIS A 1 203 ? -16.467 5.604 -2.844 1.00 34.62 203 HIS A CA 1
ATOM 1588 C C . HIS A 1 203 ? -16.555 4.275 -3.591 1.00 34.62 203 HIS A C 1
ATOM 1590 O O . HIS A 1 203 ? -16.052 4.124 -4.704 1.00 34.62 203 HIS A O 1
ATOM 1596 N N . THR A 1 204 ? -17.300 3.373 -2.966 1.00 37.28 204 THR A N 1
ATOM 1597 C CA . THR A 1 204 ? -17.939 2.152 -3.466 1.00 37.28 204 THR A CA 1
ATOM 1598 C C . THR A 1 204 ? -18.571 2.255 -4.864 1.00 37.28 204 THR A C 1
ATOM 1600 O O . THR A 1 204 ? -18.831 1.229 -5.472 1.00 37.28 204 THR A O 1
ATOM 1603 N N . GLU A 1 205 ? -18.732 3.444 -5.452 1.00 32.91 205 GLU A N 1
ATOM 1604 C CA . GLU A 1 205 ? -19.273 3.637 -6.811 1.00 32.91 205 GLU A CA 1
ATOM 1605 C C . GLU A 1 205 ? -18.328 3.233 -7.965 1.00 32.91 205 GLU A C 1
ATOM 1607 O O . GLU A 1 205 ? -18.712 3.316 -9.127 1.00 32.91 205 GLU A O 1
ATOM 1612 N N . TYR A 1 206 ? -17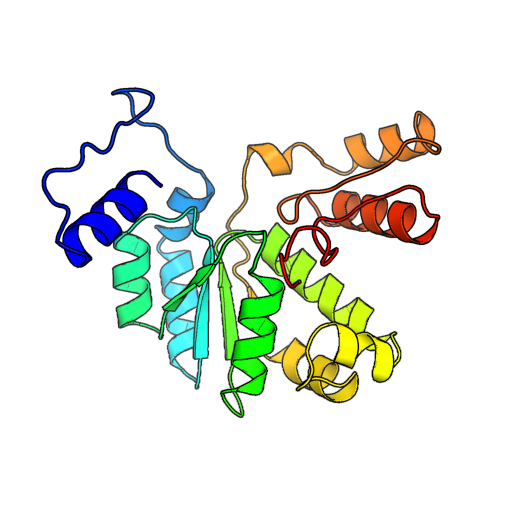.116 2.749 -7.674 1.00 33.91 206 TYR A N 1
ATOM 1613 C CA . TYR A 1 206 ? -16.283 2.005 -8.639 1.00 33.91 206 TYR A CA 1
ATOM 1614 C C . TYR A 1 206 ? -16.024 0.546 -8.226 1.00 33.91 206 TYR A C 1
ATOM 1616 O O . TYR A 1 206 ? -15.367 -0.197 -8.956 1.00 33.91 206 TYR A O 1
ATOM 1624 N N . PHE A 1 207 ? -16.559 0.114 -7.083 1.00 34.78 207 PHE A N 1
ATOM 1625 C CA . PHE A 1 207 ? -16.479 -1.262 -6.606 1.00 34.78 207 PHE A CA 1
ATOM 1626 C C . PHE A 1 207 ? -17.781 -1.956 -6.988 1.00 34.78 207 PHE A C 1
ATOM 1628 O O . PHE A 1 207 ? -18.710 -2.018 -6.192 1.00 34.78 207 PHE A O 1
ATOM 1635 N N . GLY A 1 208 ? -17.868 -2.390 -8.247 1.00 25.44 208 GLY A N 1
ATOM 1636 C CA . GLY A 1 208 ? -19.056 -3.013 -8.827 1.00 25.44 208 GLY A CA 1
ATOM 1637 C C . GLY A 1 208 ? -19.567 -4.218 -8.035 1.00 25.44 208 GLY A C 1
ATOM 1638 O O . GLY A 1 208 ? -19.220 -5.354 -8.341 1.00 25.44 208 GLY A O 1
ATOM 1639 N N . PHE A 1 209 ? -20.447 -3.950 -7.078 1.00 23.08 209 PHE A N 1
ATOM 1640 C CA . PHE A 1 209 ? -21.408 -4.892 -6.534 1.00 23.08 209 PHE A CA 1
ATOM 1641 C C . PHE A 1 209 ? -22.804 -4.392 -6.917 1.00 23.08 209 PHE A C 1
ATOM 1643 O O . PHE A 1 209 ? -23.276 -3.370 -6.415 1.00 23.08 209 PHE A O 1
ATOM 1650 N N . HIS A 1 210 ? -23.412 -5.102 -7.867 1.00 29.38 210 HIS A N 1
ATOM 1651 C CA . HIS A 1 210 ? -24.861 -5.217 -8.002 1.00 29.38 210 HIS A CA 1
ATOM 1652 C C . HIS A 1 210 ? -25.312 -6.466 -7.253 1.00 29.38 210 HIS A C 1
ATOM 1654 O O . HIS A 1 210 ? -24.560 -7.468 -7.305 1.00 29.38 210 HIS A O 1
#

Radius of gyration: 18.37 Å; chains: 1; bounding box: 44×52×46 Å

pLDDT: mean 88.26, std 14.62, range [23.08, 98.56]

Organism: Lotus japonicus (NCBI:txid34305)

Sequence (210 aa):
MSENVRAILDQAGFNEVGVYRMSNDLIGCSLADAAATPTYMEYLEGASRSTSLHVTYINTTLETKAYAHEIVPTITCTSSNVVQTILQAFAQVPDLNVWYGPDSYMGANVVELFRQMTKMTDEEVTALHPEHSVDSIRSLLPRLHYFQDGTCIVHHLFDNEVVEKIKEMYCDAFLTAHLEVPGEMFSLAMEAKRRGMGRSRLHTEYFGFH